Protein AF-A0A966BA59-F1 (afdb_monomer)

Radius of gyration: 21.73 Å; Cα contacts (8 Å, |Δi|>4): 466; chains: 1; bounding box: 69×39×63 Å

Nearest PDB structures (foldseek):
  4q2e-assembly1_A  TM=8.267E-01  e=3.486E-08  Thermotoga maritima MSB8
  7xgf-assembly2_D  TM=3.193E-01  e=6.565E+00  synthetic construct
  7xgg-assembly2_D  TM=3.344E-01  e=7.794E+00  synthetic construct
  5owv-assembly1_A  TM=2.060E-01  e=7.467E+00  Campylobacter jejuni

Secondary structure (DSSP, 8-state):
--PPPPPHHHHHHHHHHHHS--TT---HHHHHHHHHHHHHHHHHHHHH-HHHHHHHHHHHHHHHHHHHHHHHHHTT----HHHHHHHHHHHHHHHHHH-THHHHHHHHHHHHHHHHHHHTTSS-S-HHHHHHHHHHHIIIIIIHHHHHHHHHTS-HHHHHHHHHHHHHHHHHHHHHHHHHHHHH--SBS-SS-TT-BHHHHHHHHHHHHHHHHHHHHHT-S-GGG-GGGT--HHHHHHHHHHHHHHHHHHHHHHHHHHHHTT-SSS--SBTTTB-SGGGTHHHHHHHHHHHHHHHHTT--

Mean predicted aligned error: 8.43 Å

Sequence (300 aa):
MGESNPTPEESVAAQLGSVVGNSGDRDMPMAIAVGIGLAALFLAAMAVGPATALVVITIALGLAAVEYFNAVRLAGYQPAVLLGLTATVAMPLAVYWRGEAAITMVLVLAFIFGALWYLLGVAHDGAMRGLGSTMLGIMHIGMLGSFASLLLATDETYGTGLLTVAVIITVAYDVGGLAIGKTFGRRALSSASPNKTVEGLIGGFAVALGAAIVMGVMGKPAPLASSDLGGGMTSMIILGLFAAAAAPVGDLVESLIKRDLGIKDMGSILPGHGGLLDRFDGLLFVLPVTWYVSQYALFT

Foldseek 3Di:
DDDDDDDPVRVVVVVVVVVVPPPPDLPVVLQVVLVVVLVVCLVVLLVVWLVSNLVSLLVLLLQLLVLLCVLCVLLPAAAPSVLLSCLLSVQLVCCLVPNPVSLVVSLVVSLVVLLVCVVVCVDDPDSCRRSVSSSCSCCQRRVLSSLLSNLRNPDTLASSFLLVLLVQLLVQLQVQLVVQCVPPFDAQDDVLCRSGGPRSLVRSLVRSLVSLLVCLVVCPSHVLNPVVQQRHSVLSNQLSNQLSVQLVVLVSVVSVVCVVSVHDASACPRPSNGGSCNVCSSSSRSSVSSSVSVVPSRVD

Solvent-accessible surface area (backbone atoms only — not comparable to full-atom values): 14895 Å² total; per-residue (Å²): 136,81,82,77,76,77,49,74,67,53,51,49,50,51,51,50,53,60,70,59,55,76,94,75,71,70,47,60,69,48,25,51,50,49,53,51,48,53,52,50,51,50,53,51,25,53,72,76,28,53,70,52,32,47,52,53,50,37,51,51,44,36,52,27,44,52,28,48,50,50,43,45,41,74,57,69,48,60,47,53,51,70,62,29,47,50,48,24,38,45,32,26,56,43,16,41,80,59,36,75,66,32,52,59,51,49,51,52,51,50,50,54,54,42,51,48,41,41,72,72,54,79,47,88,61,62,53,69,60,15,44,49,53,23,50,47,52,27,48,62,42,15,52,26,44,19,29,51,24,44,33,38,52,71,39,72,68,50,12,49,14,50,50,49,50,43,51,49,32,38,51,32,22,54,53,27,16,51,56,36,20,74,75,66,42,82,46,61,61,38,88,69,43,63,90,41,19,50,47,5,54,55,32,5,32,52,39,7,32,48,50,25,47,51,33,24,74,65,45,44,67,31,52,46,28,34,70,93,66,48,8,34,59,66,36,28,45,54,42,18,52,55,28,37,62,26,21,63,51,21,47,48,52,50,38,46,50,32,55,75,52,74,45,90,59,54,35,63,86,35,68,59,56,34,14,60,44,75,73,38,34,25,42,28,43,17,28,48,45,47,46,53,42,57,60,60,47,37,78,109

Structure (mmCIF, N/CA/C/O backbone):
data_AF-A0A966BA59-F1
#
_entry.id   AF-A0A966BA59-F1
#
loop_
_atom_site.group_PDB
_atom_site.id
_atom_site.type_symbol
_atom_site.label_atom_id
_atom_site.label_alt_id
_atom_site.label_comp_id
_atom_site.label_asym_id
_atom_site.label_entity_id
_atom_site.label_seq_id
_atom_site.pdbx_PDB_ins_code
_atom_site.Cartn_x
_atom_site.Cartn_y
_atom_site.Cartn_z
_atom_site.occupancy
_atom_site.B_iso_or_equiv
_atom_site.auth_seq_id
_atom_site.auth_comp_id
_atom_site.auth_asym_id
_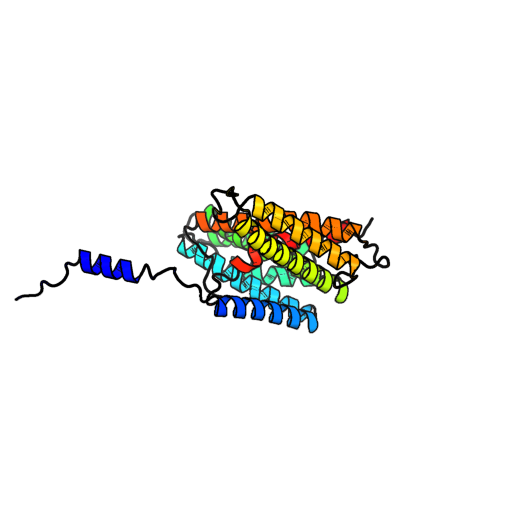atom_site.auth_atom_id
_atom_site.pdbx_PDB_model_num
ATOM 1 N N . MET A 1 1 ? -41.782 -26.315 42.804 1.00 46.69 1 MET A N 1
ATOM 2 C CA . MET A 1 1 ? -40.645 -25.394 42.616 1.00 46.69 1 MET A CA 1
ATOM 3 C C . MET A 1 1 ? -40.644 -25.030 41.146 1.00 46.69 1 MET A C 1
ATOM 5 O O . MET A 1 1 ? -40.316 -25.883 40.339 1.00 46.69 1 MET A O 1
ATOM 9 N N . GLY A 1 2 ? -41.213 -23.875 40.799 1.00 44.38 2 GLY A N 1
ATOM 10 C CA . GLY A 1 2 ? -41.314 -23.431 39.409 1.00 44.38 2 GLY A CA 1
ATOM 11 C C . GLY A 1 2 ? -40.086 -22.609 39.060 1.00 44.38 2 GLY A C 1
ATOM 12 O O . GLY A 1 2 ? -39.885 -21.558 39.661 1.00 44.38 2 GLY A O 1
ATOM 13 N N . GLU A 1 3 ? -39.265 -23.103 38.140 1.00 52.78 3 GLU A N 1
ATOM 14 C CA . GLU A 1 3 ? -38.239 -22.287 37.499 1.00 52.78 3 GLU A CA 1
ATOM 15 C C . GLU A 1 3 ? -38.955 -21.242 36.636 1.00 52.78 3 GLU A C 1
ATOM 17 O O . GLU A 1 3 ? -39.727 -21.572 35.734 1.00 52.78 3 GLU A O 1
ATOM 22 N N . SER A 1 4 ? -38.785 -19.969 36.986 1.00 58.28 4 SER A N 1
ATOM 23 C CA . SER A 1 4 ? -39.289 -18.848 36.201 1.00 58.28 4 SER A CA 1
ATOM 24 C C . SER A 1 4 ? -38.541 -18.799 34.873 1.00 58.28 4 SER A C 1
ATOM 26 O O . SER A 1 4 ? -37.316 -18.688 34.867 1.00 58.28 4 SER A O 1
ATOM 28 N N . ASN A 1 5 ? -39.275 -18.866 33.760 1.00 65.75 5 ASN A N 1
ATOM 29 C CA . ASN A 1 5 ? -38.702 -18.631 32.437 1.00 65.75 5 ASN A CA 1
ATOM 30 C C . ASN A 1 5 ? -38.010 -17.257 32.403 1.00 65.75 5 ASN A C 1
ATOM 32 O O . ASN A 1 5 ? -38.581 -16.295 32.929 1.00 65.75 5 ASN A O 1
ATOM 36 N N . PRO A 1 6 ? -36.821 -17.156 31.781 1.00 62.56 6 PRO A N 1
ATOM 37 C CA . PRO A 1 6 ? -36.092 -15.901 31.682 1.00 62.56 6 PRO A CA 1
ATOM 38 C C . PRO A 1 6 ? -36.941 -14.859 30.960 1.00 62.56 6 PRO A C 1
ATOM 40 O O . PRO A 1 6 ? -37.662 -15.154 30.000 1.00 62.56 6 PRO A O 1
ATOM 43 N N . THR A 1 7 ? -36.867 -13.629 31.447 1.00 76.62 7 THR A N 1
ATOM 44 C CA . THR A 1 7 ? -37.580 -12.501 30.855 1.00 76.62 7 THR A CA 1
ATOM 45 C C . THR A 1 7 ? -37.049 -12.203 29.444 1.00 76.62 7 THR A C 1
ATOM 47 O O . THR A 1 7 ? -35.905 -12.537 29.120 1.00 76.62 7 THR A O 1
ATOM 50 N N . PRO A 1 8 ? -37.842 -11.556 28.568 1.00 66.69 8 PRO A N 1
ATOM 51 C CA . PRO A 1 8 ? -37.385 -11.168 27.232 1.00 66.69 8 PRO A CA 1
ATOM 52 C C . PRO A 1 8 ? -36.092 -10.338 27.254 1.00 66.69 8 PRO A C 1
ATOM 54 O O . PRO A 1 8 ? -35.255 -10.490 26.370 1.00 66.69 8 PRO A O 1
ATOM 57 N N . GLU A 1 9 ? -35.890 -9.518 28.288 1.00 63.00 9 GLU A N 1
ATOM 58 C CA . GLU A 1 9 ? -34.670 -8.727 28.479 1.00 63.00 9 GLU A CA 1
ATOM 59 C C . GLU A 1 9 ? -33.459 -9.592 28.854 1.00 63.00 9 GLU A C 1
ATOM 61 O O . GLU A 1 9 ? -32.375 -9.374 28.321 1.00 63.00 9 GLU A O 1
ATOM 66 N N . GLU A 1 10 ? -33.633 -10.624 29.685 1.00 65.25 10 GLU A N 1
ATOM 67 C CA . GLU A 1 10 ? -32.575 -11.593 30.013 1.00 65.25 10 GLU A CA 1
ATOM 68 C C . GLU A 1 10 ? -32.220 -12.483 28.815 1.00 65.25 10 GLU A C 1
ATOM 70 O O . GLU A 1 10 ? -31.049 -12.777 28.588 1.00 65.25 10 GLU A O 1
ATOM 75 N N . SER A 1 11 ? -33.210 -12.856 27.999 1.00 64.00 11 SER A N 1
ATOM 76 C CA . SER A 1 11 ? -33.014 -13.559 26.725 1.00 64.00 11 SER A CA 1
ATOM 77 C C . SER A 1 11 ? -32.228 -12.707 25.726 1.00 64.00 11 SER A C 1
ATOM 79 O O . SER A 1 11 ? -31.301 -13.199 25.085 1.00 64.00 11 SER A O 1
ATOM 81 N N . VAL A 1 12 ? -32.574 -11.423 25.600 1.00 59.94 12 VAL A N 1
ATOM 82 C CA . VAL A 1 12 ? -31.879 -10.478 24.715 1.00 59.94 12 VAL A CA 1
ATOM 83 C C . VAL A 1 12 ? -30.477 -10.172 25.241 1.00 59.94 12 VAL A C 1
ATOM 85 O O . VAL A 1 12 ? -29.540 -10.137 24.451 1.00 59.94 12 VAL A O 1
ATOM 88 N N . ALA A 1 13 ? -30.283 -10.035 26.555 1.00 55.78 13 ALA A N 1
ATOM 89 C CA . ALA A 1 13 ? -28.965 -9.855 27.162 1.00 55.78 13 ALA A CA 1
ATOM 90 C C . ALA A 1 13 ? -28.077 -11.104 27.012 1.00 55.78 13 ALA A C 1
ATOM 92 O O . ALA A 1 13 ? -26.888 -10.975 26.722 1.00 55.78 13 ALA A O 1
ATOM 93 N N . ALA A 1 14 ? -28.642 -12.310 27.128 1.00 58.56 14 ALA A N 1
ATOM 94 C CA . ALA A 1 14 ? -27.937 -13.566 26.875 1.00 58.56 14 ALA A CA 1
ATOM 95 C C . ALA A 1 14 ? -27.594 -13.746 25.384 1.00 58.56 14 ALA A C 1
ATOM 97 O O . ALA A 1 14 ? -26.485 -14.164 25.050 1.00 58.56 14 ALA A O 1
ATOM 98 N N . GLN A 1 15 ? -28.500 -13.364 24.477 1.00 50.78 15 GLN A N 1
ATOM 99 C CA . GLN A 1 15 ? -28.240 -13.352 23.035 1.00 50.78 15 GLN A CA 1
ATOM 100 C C . GLN A 1 15 ? -27.177 -12.314 22.659 1.00 50.78 15 GLN A C 1
ATOM 102 O O . GLN A 1 15 ? -26.247 -12.645 21.926 1.00 50.78 15 GLN A O 1
ATOM 107 N N . LEU A 1 16 ? -27.230 -11.104 23.219 1.00 46.12 16 LEU A N 1
ATOM 108 C CA . LEU A 1 16 ? -26.208 -10.073 23.024 1.00 46.12 16 LEU A CA 1
ATOM 109 C C . LEU A 1 16 ? -24.856 -10.498 23.608 1.00 46.12 16 LEU A C 1
ATOM 111 O O . LEU A 1 16 ? -23.835 -10.299 22.960 1.00 46.12 16 LEU A O 1
ATOM 115 N N . GLY A 1 17 ? -24.836 -11.163 24.766 1.00 42.44 17 GLY A N 1
ATOM 116 C CA . GLY A 1 17 ? -23.623 -11.747 25.345 1.00 42.44 17 GLY A CA 1
ATOM 117 C C . GLY A 1 17 ? -23.020 -12.875 24.501 1.00 42.44 17 GLY A C 1
ATOM 118 O O . GLY A 1 17 ? -21.806 -13.043 24.493 1.00 42.44 17 GLY A O 1
ATOM 119 N N . SER A 1 18 ? -23.841 -13.612 23.745 1.00 42.50 18 SER A N 1
ATOM 120 C CA . SER A 1 18 ? -23.372 -14.651 22.813 1.00 42.50 18 SER A CA 1
ATOM 121 C C . SER A 1 18 ? -22.888 -14.102 21.461 1.00 42.50 18 SER A C 1
ATOM 123 O O . SER A 1 18 ? -22.029 -14.712 20.828 1.00 42.50 18 SER A O 1
ATOM 125 N N . VAL A 1 19 ? -23.402 -12.939 21.032 1.00 43.69 19 VAL A N 1
ATOM 126 C CA . VAL A 1 19 ? -22.964 -12.225 19.816 1.00 43.69 19 VAL A CA 1
ATOM 127 C C . VAL A 1 19 ? -21.713 -11.389 20.085 1.00 43.69 19 VAL A C 1
ATOM 129 O O . VAL A 1 19 ? -20.851 -11.273 19.215 1.00 43.69 19 VAL A O 1
ATOM 132 N N . VAL A 1 20 ? -21.533 -10.903 21.318 1.00 41.44 20 VAL A N 1
ATOM 133 C CA . VAL A 1 20 ? -20.236 -10.448 21.844 1.00 41.44 20 VAL A CA 1
ATOM 134 C C . VAL A 1 20 ? -19.410 -11.684 22.222 1.00 41.44 20 VAL A C 1
ATOM 136 O O . VAL A 1 20 ? -18.979 -11.883 23.355 1.00 41.44 20 VAL A O 1
ATOM 139 N N . GLY A 1 21 ? -19.224 -12.561 21.235 1.00 32.62 21 GLY A N 1
ATOM 140 C CA . GLY A 1 21 ? -18.311 -13.681 21.309 1.00 32.62 21 GLY A CA 1
ATOM 141 C C . GLY A 1 21 ? -16.929 -13.155 21.662 1.00 32.62 21 GLY A C 1
ATOM 142 O O . GLY A 1 21 ? -16.353 -12.342 20.942 1.00 32.62 21 GLY A O 1
ATOM 143 N N . ASN A 1 22 ? -16.458 -13.608 22.819 1.00 36.31 22 ASN A N 1
ATOM 144 C CA . ASN A 1 22 ? -15.104 -13.544 23.337 1.00 36.31 22 ASN A CA 1
ATOM 145 C C . ASN A 1 22 ? -14.063 -13.218 22.245 1.00 36.31 22 ASN A C 1
ATOM 147 O O . ASN A 1 22 ? -13.606 -14.100 21.518 1.00 36.31 22 ASN A O 1
ATOM 151 N N . SER A 1 23 ? -13.661 -11.950 22.133 1.00 44.50 23 SER A N 1
ATOM 152 C CA . SER A 1 23 ? -12.550 -11.500 21.285 1.00 44.50 23 SER A CA 1
ATOM 153 C C . SER A 1 23 ? -11.204 -11.899 21.912 1.00 44.50 23 SER A C 1
ATOM 155 O O . SER A 1 23 ? -10.345 -11.048 22.155 1.00 44.50 23 SER A O 1
ATOM 157 N N . GLY A 1 24 ? -11.086 -13.179 22.269 1.00 42.28 24 GLY A N 1
ATOM 158 C CA . GLY A 1 24 ? -10.161 -13.693 23.274 1.00 42.28 24 GLY A CA 1
ATOM 159 C C . GLY A 1 24 ? -9.116 -14.677 22.766 1.00 42.28 24 GLY A C 1
ATOM 160 O O . GLY A 1 24 ? -8.111 -14.827 23.440 1.00 42.28 24 GLY A O 1
ATOM 161 N N . ASP A 1 25 ? -9.265 -15.265 21.580 1.00 45.12 25 ASP A N 1
ATOM 162 C CA . ASP A 1 25 ? -8.171 -16.012 20.957 1.00 45.12 25 ASP A CA 1
ATOM 163 C C . ASP A 1 25 ? -8.225 -15.813 19.446 1.00 45.12 25 ASP A C 1
ATOM 165 O O . ASP A 1 25 ? -9.024 -16.408 18.728 1.00 45.12 25 ASP A O 1
ATOM 169 N N . ARG A 1 26 ? -7.364 -14.924 18.940 1.00 59.84 26 ARG A N 1
ATOM 170 C CA . ARG A 1 26 ? -6.928 -15.075 17.552 1.00 59.84 26 ARG A CA 1
ATOM 171 C C . ARG A 1 26 ? -6.241 -16.428 17.500 1.00 59.84 26 ARG A C 1
ATOM 173 O O . ARG A 1 26 ? -5.323 -16.637 18.289 1.00 59.84 26 ARG A O 1
ATOM 180 N N . ASP A 1 27 ? -6.628 -17.290 16.567 1.00 72.75 27 ASP A N 1
ATOM 181 C CA . ASP A 1 27 ? -5.864 -18.496 16.257 1.00 72.75 27 ASP A CA 1
ATOM 182 C C . ASP A 1 27 ? -4.492 -18.078 15.715 1.00 72.75 27 ASP A C 1
ATOM 184 O O . ASP A 1 27 ? -4.257 -18.004 14.510 1.00 72.75 27 ASP A O 1
ATOM 188 N N . MET A 1 28 ? -3.573 -17.756 16.627 1.00 73.06 28 MET A N 1
ATOM 189 C CA . MET A 1 28 ? -2.211 -17.322 16.339 1.00 73.06 28 MET A CA 1
ATOM 190 C C . MET A 1 28 ? -1.494 -18.291 15.384 1.00 73.06 28 MET A C 1
ATOM 192 O O . MET A 1 28 ? -0.789 -17.808 14.497 1.00 73.06 28 MET A O 1
ATOM 196 N N . PRO A 1 29 ? -1.696 -19.624 15.467 1.00 83.12 29 PRO A N 1
ATOM 197 C CA . PRO A 1 29 ? -1.149 -20.548 14.478 1.00 83.12 29 PRO A CA 1
ATOM 198 C C . PRO A 1 29 ? -1.735 -20.354 13.072 1.00 83.12 29 PRO A C 1
ATOM 200 O O . PRO A 1 29 ? -0.979 -20.333 12.105 1.00 83.12 29 PRO A O 1
ATOM 203 N N . MET A 1 30 ? -3.056 -20.169 12.950 1.00 83.50 30 MET A N 1
ATOM 204 C CA . MET A 1 30 ? -3.728 -19.937 11.662 1.00 83.50 30 MET A CA 1
ATOM 205 C C . MET A 1 30 ? -3.263 -18.620 11.041 1.00 83.50 30 MET A C 1
ATOM 207 O O . MET A 1 30 ? -2.897 -18.564 9.873 1.00 83.50 30 MET A O 1
ATOM 211 N N . ALA A 1 31 ? -3.202 -17.576 11.863 1.00 78.75 31 ALA A N 1
ATOM 212 C CA . ALA A 1 31 ? -2.697 -16.265 11.505 1.00 78.75 31 ALA A CA 1
ATOM 213 C C . ALA A 1 31 ? -1.276 -16.337 10.910 1.00 78.75 31 ALA A C 1
ATOM 215 O O . ALA A 1 31 ? -1.021 -15.837 9.815 1.00 78.75 31 ALA A O 1
ATOM 216 N N . ILE A 1 32 ? -0.357 -17.006 11.610 1.00 82.38 32 ILE A N 1
ATOM 217 C CA . ILE A 1 32 ? 1.022 -17.198 11.144 1.00 82.38 32 ILE A CA 1
ATOM 218 C C . ILE A 1 32 ? 1.052 -18.025 9.852 1.00 82.38 32 ILE A C 1
ATOM 220 O O . ILE A 1 32 ? 1.771 -17.668 8.920 1.00 82.38 32 ILE A O 1
ATOM 224 N N . ALA A 1 33 ? 0.256 -19.094 9.764 1.00 86.50 33 ALA A N 1
ATOM 225 C CA . ALA A 1 33 ? 0.199 -19.950 8.582 1.00 86.50 33 ALA A CA 1
ATOM 226 C C . ALA A 1 33 ? -0.282 -19.193 7.335 1.00 86.50 33 ALA A C 1
ATOM 228 O O . ALA A 1 33 ? 0.320 -19.329 6.271 1.00 86.50 33 ALA A O 1
ATOM 229 N N . VAL A 1 34 ? -1.315 -18.356 7.466 1.00 85.81 34 VAL A N 1
ATOM 230 C CA . VAL A 1 34 ? -1.818 -17.511 6.374 1.00 85.81 34 VAL A CA 1
ATOM 231 C C . VAL A 1 34 ? -0.764 -16.491 5.947 1.00 85.81 34 VAL A C 1
ATOM 233 O O . VAL A 1 34 ? -0.503 -16.364 4.754 1.00 85.81 34 VAL A O 1
ATOM 236 N N . GLY A 1 35 ? -0.105 -15.815 6.895 1.00 83.44 35 GLY A N 1
ATOM 237 C CA . GLY A 1 35 ? 0.970 -14.865 6.585 1.00 83.44 35 GLY A CA 1
ATOM 238 C C . GLY A 1 35 ? 2.141 -15.515 5.839 1.00 83.44 35 GLY A C 1
ATOM 239 O O . GLY A 1 35 ? 2.588 -15.002 4.813 1.00 83.44 35 GLY A O 1
ATOM 240 N N . ILE A 1 36 ? 2.591 -16.689 6.297 1.00 86.81 36 ILE A N 1
ATOM 241 C CA . ILE A 1 36 ? 3.625 -17.481 5.611 1.00 86.81 36 ILE A CA 1
ATOM 242 C C . ILE A 1 36 ? 3.139 -17.925 4.229 1.00 86.81 36 ILE A C 1
ATOM 244 O O . ILE A 1 36 ? 3.900 -17.854 3.268 1.00 86.81 36 ILE A O 1
ATOM 248 N N . GLY A 1 37 ? 1.880 -18.350 4.107 1.00 89.38 37 GLY A N 1
ATOM 249 C CA . GLY A 1 37 ? 1.277 -18.750 2.838 1.00 89.38 37 GLY A CA 1
ATOM 250 C C . GLY A 1 37 ? 1.245 -17.613 1.817 1.00 89.38 37 GLY A C 1
ATOM 251 O O . GLY A 1 37 ? 1.628 -17.820 0.669 1.00 89.38 37 GLY A O 1
ATOM 252 N N . LEU A 1 38 ? 0.864 -16.403 2.235 1.0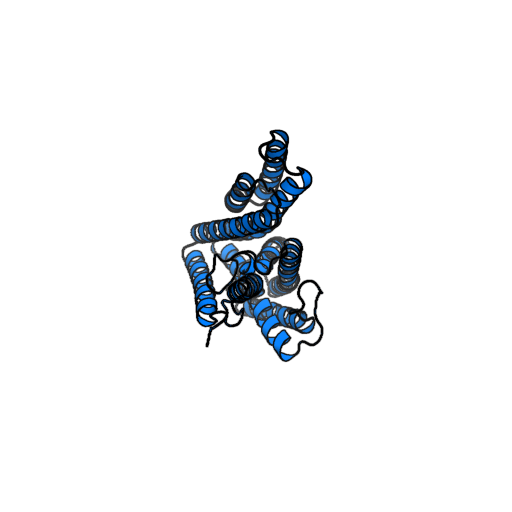0 87.69 38 LEU A N 1
ATOM 253 C CA . LEU A 1 38 ? 0.877 -15.211 1.384 1.00 87.69 38 LEU A CA 1
ATOM 254 C C . LEU A 1 38 ? 2.300 -14.830 0.964 1.00 87.69 38 LEU A C 1
ATOM 256 O O . LEU A 1 38 ? 2.534 -14.564 -0.213 1.00 87.69 38 LEU A O 1
ATOM 260 N N . ALA A 1 39 ? 3.258 -14.862 1.893 1.00 86.69 39 ALA A N 1
ATOM 261 C CA . ALA A 1 39 ? 4.661 -14.604 1.582 1.00 86.69 39 ALA A CA 1
ATOM 262 C C . ALA A 1 39 ? 5.229 -15.649 0.606 1.00 86.69 39 ALA A C 1
ATOM 264 O O . ALA A 1 39 ? 5.893 -15.292 -0.364 1.00 86.69 39 ALA A O 1
ATOM 265 N N . ALA A 1 40 ? 4.933 -16.934 0.817 1.00 89.69 40 ALA A N 1
ATOM 266 C CA . ALA A 1 40 ? 5.359 -18.016 -0.065 1.00 89.69 40 ALA A CA 1
ATOM 267 C C . ALA A 1 40 ? 4.722 -17.904 -1.455 1.00 89.69 40 ALA A C 1
ATOM 269 O O . ALA A 1 40 ? 5.422 -18.056 -2.453 1.00 89.69 40 ALA A O 1
ATOM 270 N N . LEU A 1 41 ? 3.424 -17.592 -1.531 1.00 92.25 41 LEU A N 1
ATOM 271 C CA . LEU A 1 41 ? 2.723 -17.348 -2.792 1.00 92.25 41 LEU A CA 1
ATOM 272 C C . LEU A 1 41 ? 3.348 -16.176 -3.549 1.00 92.25 41 LEU A C 1
ATOM 274 O O . LEU A 1 41 ? 3.604 -16.290 -4.746 1.00 92.25 41 LEU A O 1
ATOM 278 N N . PHE A 1 42 ? 3.622 -15.074 -2.850 1.00 89.06 42 PHE A N 1
ATOM 279 C CA . PHE A 1 42 ? 4.276 -13.909 -3.426 1.00 89.06 42 PHE A CA 1
ATOM 280 C C . PHE A 1 42 ? 5.663 -14.271 -3.970 1.00 89.06 42 PHE A C 1
ATOM 282 O O . PHE A 1 42 ? 5.914 -14.090 -5.156 1.00 89.06 42 PHE A O 1
ATOM 289 N N . LEU A 1 43 ? 6.536 -14.870 -3.156 1.00 88.19 43 LEU A N 1
ATOM 290 C CA . LEU A 1 43 ? 7.884 -15.262 -3.581 1.00 88.19 43 LEU A CA 1
ATOM 291 C C . LEU A 1 43 ? 7.871 -16.284 -4.729 1.00 88.19 43 LEU A C 1
ATOM 293 O O . LEU A 1 43 ? 8.684 -16.180 -5.645 1.00 88.19 43 LEU A O 1
ATOM 297 N N . ALA A 1 44 ? 6.938 -17.240 -4.721 1.00 90.44 44 ALA A N 1
ATOM 298 C CA . ALA A 1 44 ? 6.772 -18.195 -5.813 1.00 90.44 44 ALA A CA 1
ATOM 299 C C . ALA A 1 44 ? 6.336 -17.498 -7.109 1.00 90.44 44 ALA A C 1
ATOM 301 O O . ALA A 1 44 ? 6.889 -17.779 -8.170 1.00 90.44 44 ALA A O 1
ATOM 302 N N . ALA A 1 45 ? 5.394 -16.554 -7.034 1.00 91.06 45 ALA A N 1
ATOM 303 C CA . ALA A 1 45 ? 4.963 -15.773 -8.189 1.00 91.06 45 ALA A CA 1
ATOM 304 C C . ALA A 1 45 ? 6.110 -14.929 -8.764 1.00 91.06 45 ALA A C 1
ATOM 306 O O . ALA A 1 45 ? 6.311 -14.920 -9.977 1.00 91.06 45 ALA A O 1
ATOM 307 N N . MET A 1 46 ? 6.902 -14.299 -7.891 1.00 87.25 46 MET A N 1
ATOM 308 C CA . MET A 1 46 ? 8.110 -13.558 -8.261 1.00 87.25 46 MET A CA 1
ATOM 309 C C . MET A 1 46 ? 9.157 -14.449 -8.942 1.00 87.25 46 MET A C 1
ATOM 311 O O . MET A 1 46 ? 9.797 -14.011 -9.891 1.00 87.25 46 MET A O 1
ATOM 315 N N . ALA A 1 47 ? 9.313 -15.697 -8.488 1.00 87.00 47 ALA A N 1
ATOM 316 C CA . ALA A 1 47 ? 10.264 -16.652 -9.058 1.00 87.00 47 ALA A CA 1
ATOM 317 C C . ALA A 1 47 ? 9.847 -17.193 -10.437 1.00 87.00 47 ALA A C 1
ATOM 319 O O . ALA A 1 47 ? 10.710 -17.588 -11.216 1.00 87.00 47 ALA A O 1
ATOM 320 N N . VAL A 1 48 ? 8.543 -17.233 -10.740 1.00 90.81 48 VAL A N 1
ATOM 321 C CA . VAL A 1 48 ? 8.038 -17.615 -12.072 1.00 90.81 48 VAL A CA 1
ATOM 322 C C . VAL A 1 48 ? 8.201 -16.469 -13.071 1.00 90.81 48 VAL A C 1
ATOM 324 O O . VAL A 1 48 ? 8.505 -16.724 -14.233 1.00 90.81 48 VAL A O 1
ATOM 327 N N . GLY A 1 49 ? 7.978 -15.228 -12.631 1.00 89.00 49 GLY A N 1
ATOM 328 C CA . GLY A 1 49 ? 8.266 -14.028 -13.414 1.00 89.00 49 GLY A CA 1
ATOM 329 C C . GLY A 1 49 ? 7.284 -12.870 -13.175 1.00 89.00 49 GLY A C 1
ATOM 330 O O . GLY A 1 49 ? 6.237 -13.046 -12.536 1.00 89.00 49 GLY A O 1
ATOM 331 N N . PRO A 1 50 ? 7.568 -11.675 -13.731 1.00 90.25 50 PRO A N 1
ATOM 332 C CA . PRO A 1 50 ? 6.811 -10.449 -13.465 1.00 90.25 50 PRO A CA 1
ATOM 333 C C . PRO A 1 50 ? 5.324 -10.539 -13.824 1.00 90.25 50 PRO A C 1
ATOM 335 O O . PRO A 1 50 ? 4.485 -9.979 -13.123 1.00 90.25 50 PRO A O 1
ATOM 338 N N . ALA A 1 51 ? 4.975 -11.277 -14.883 1.00 92.06 51 ALA A N 1
ATOM 339 C CA . ALA A 1 51 ? 3.583 -11.461 -15.297 1.00 92.06 51 ALA A CA 1
ATOM 340 C C . ALA A 1 51 ? 2.764 -12.250 -14.258 1.00 92.06 51 ALA A C 1
ATOM 342 O O . ALA A 1 51 ? 1.619 -11.901 -13.972 1.00 92.06 51 ALA A O 1
ATOM 343 N N . THR A 1 52 ? 3.350 -13.283 -13.646 1.00 93.25 52 THR A N 1
ATOM 344 C CA . THR A 1 52 ? 2.691 -14.068 -12.590 1.00 93.25 52 THR A CA 1
ATOM 345 C C . THR A 1 52 ? 2.540 -13.237 -11.319 1.00 93.25 52 THR A C 1
ATOM 347 O O . THR A 1 52 ? 1.471 -13.231 -10.708 1.00 93.25 52 THR A O 1
ATOM 350 N N . ALA A 1 53 ? 3.575 -12.474 -10.954 1.00 93.50 53 ALA A N 1
ATOM 351 C CA . ALA A 1 53 ? 3.511 -11.527 -9.845 1.00 93.50 53 ALA A CA 1
ATOM 352 C C . ALA A 1 53 ? 2.417 -10.464 -10.053 1.00 93.50 53 ALA A C 1
ATOM 354 O O . ALA A 1 53 ? 1.640 -10.199 -9.136 1.00 93.50 53 ALA A O 1
ATOM 355 N N . LEU A 1 54 ? 2.287 -9.922 -11.269 1.00 96.25 54 LEU A N 1
ATOM 356 C CA . LEU A 1 54 ? 1.233 -8.971 -11.629 1.00 96.25 54 LEU A CA 1
ATOM 357 C C . LEU A 1 54 ? -0.168 -9.554 -11.414 1.00 96.25 54 LEU A C 1
ATOM 359 O O . LEU A 1 54 ? -1.039 -8.859 -10.889 1.00 96.25 54 LEU A O 1
ATOM 363 N N . VAL A 1 55 ? -0.396 -10.815 -11.796 1.00 96.81 55 VAL A N 1
ATOM 364 C CA . VAL A 1 55 ? -1.685 -11.491 -11.575 1.00 96.81 55 VAL A CA 1
ATOM 365 C C . VAL A 1 55 ? -1.989 -11.592 -10.081 1.00 96.81 55 VAL A C 1
ATOM 367 O O . VAL A 1 55 ? -3.086 -11.224 -9.662 1.00 96.81 55 VAL A O 1
ATOM 370 N N . VAL A 1 56 ? -1.020 -12.020 -9.267 1.00 95.88 56 VAL A N 1
ATOM 371 C CA . VAL A 1 56 ? -1.192 -12.124 -7.808 1.00 95.88 56 VAL A CA 1
ATOM 372 C C . VAL A 1 56 ? -1.479 -10.760 -7.179 1.00 95.88 56 VAL A C 1
ATOM 374 O O . VAL A 1 56 ? -2.423 -10.643 -6.401 1.00 95.88 56 VAL A O 1
ATOM 377 N N . ILE A 1 57 ? -0.733 -9.717 -7.555 1.00 95.88 57 ILE A N 1
ATOM 378 C CA . ILE A 1 57 ? -0.954 -8.341 -7.080 1.00 95.88 57 ILE A CA 1
ATOM 379 C C . ILE A 1 57 ? -2.346 -7.852 -7.480 1.00 95.88 57 ILE A C 1
ATOM 381 O O . ILE A 1 57 ? -3.075 -7.324 -6.647 1.00 95.88 57 ILE A O 1
ATOM 385 N N . THR A 1 58 ? -2.751 -8.065 -8.731 1.00 97.81 58 THR A N 1
ATOM 386 C CA . THR A 1 58 ? -4.062 -7.626 -9.231 1.00 97.81 58 THR A CA 1
ATOM 387 C C . THR A 1 58 ? -5.202 -8.305 -8.470 1.00 97.81 58 THR A C 1
ATOM 389 O O . THR A 1 58 ? -6.167 -7.643 -8.086 1.00 97.81 58 THR A O 1
ATOM 392 N N . ILE A 1 59 ? -5.081 -9.609 -8.195 1.00 97.31 59 ILE A N 1
ATOM 393 C CA . ILE A 1 59 ? -6.049 -10.348 -7.375 1.00 97.31 59 ILE A CA 1
ATOM 394 C C . ILE A 1 59 ? -6.064 -9.800 -5.946 1.00 97.31 59 ILE A C 1
ATOM 396 O O . ILE A 1 59 ? -7.141 -9.537 -5.416 1.00 97.31 59 ILE A O 1
ATOM 400 N N . ALA A 1 60 ? -4.897 -9.585 -5.334 1.00 96.19 60 ALA A N 1
ATOM 401 C CA . ALA A 1 60 ? -4.806 -9.069 -3.973 1.00 96.19 60 ALA A CA 1
ATOM 402 C C . ALA A 1 60 ? -5.446 -7.675 -3.840 1.00 96.19 60 ALA A C 1
ATOM 404 O O . ALA A 1 60 ? -6.262 -7.459 -2.947 1.00 96.19 60 ALA A O 1
ATOM 405 N N . LEU A 1 61 ? -5.161 -6.755 -4.767 1.00 97.88 61 LEU A N 1
ATOM 406 C CA . LEU A 1 61 ? -5.777 -5.424 -4.797 1.00 97.88 61 LEU A CA 1
ATOM 407 C C . LEU A 1 61 ? -7.289 -5.496 -5.041 1.00 97.88 61 LEU A C 1
ATOM 409 O O . LEU A 1 61 ? -8.047 -4.754 -4.420 1.00 97.88 61 LEU A O 1
ATOM 413 N N . GLY A 1 62 ? -7.745 -6.411 -5.901 1.00 97.88 62 GLY A N 1
ATOM 414 C CA . GLY A 1 62 ? -9.169 -6.655 -6.127 1.00 97.88 62 GLY A CA 1
ATOM 415 C C . GLY A 1 62 ? -9.889 -7.141 -4.867 1.00 97.88 62 GLY A C 1
ATOM 416 O O . GLY A 1 62 ? -10.938 -6.605 -4.518 1.00 97.88 62 GLY A O 1
ATOM 417 N N . LEU A 1 63 ? -9.314 -8.109 -4.151 1.00 97.06 63 LEU A N 1
ATOM 418 C CA . LEU A 1 63 ? -9.865 -8.623 -2.893 1.00 97.06 63 LEU A CA 1
ATOM 419 C C . LEU A 1 63 ? -9.865 -7.554 -1.790 1.00 97.06 63 LEU A C 1
ATOM 421 O O . LEU A 1 63 ? -10.882 -7.378 -1.123 1.00 97.06 63 LEU A O 1
ATOM 425 N N . ALA A 1 64 ? -8.782 -6.784 -1.654 1.00 96.75 64 ALA A N 1
ATOM 426 C CA . ALA A 1 64 ? -8.716 -5.658 -0.722 1.00 96.75 64 ALA A CA 1
ATOM 427 C C . ALA A 1 64 ? -9.773 -4.584 -1.047 1.00 96.75 64 ALA A C 1
ATOM 429 O O . ALA A 1 64 ? -10.422 -4.043 -0.152 1.00 96.75 64 ALA A O 1
ATOM 430 N N . ALA A 1 65 ? -10.010 -4.312 -2.335 1.00 97.94 65 ALA A N 1
ATOM 431 C CA . ALA A 1 65 ? -11.060 -3.395 -2.765 1.00 97.94 65 ALA A CA 1
ATOM 432 C C . ALA A 1 65 ? -12.466 -3.926 -2.458 1.00 97.94 65 ALA A C 1
ATOM 434 O O . ALA A 1 65 ? -13.335 -3.146 -2.070 1.00 97.94 65 ALA A O 1
ATOM 435 N N . VAL A 1 66 ? -12.700 -5.237 -2.587 1.00 97.75 66 VAL A N 1
ATOM 436 C CA . VAL A 1 66 ? -13.966 -5.864 -2.176 1.00 97.75 66 VAL A CA 1
ATOM 437 C C . VAL A 1 66 ? -14.216 -5.651 -0.683 1.00 97.75 66 VAL A C 1
ATOM 439 O O . VAL A 1 66 ? -15.322 -5.256 -0.317 1.00 97.75 66 VAL A O 1
ATOM 442 N N . GLU A 1 67 ? -13.213 -5.854 0.173 1.00 96.19 67 GLU A N 1
ATOM 443 C CA . GLU A 1 67 ? -13.335 -5.599 1.616 1.00 96.19 67 GLU A CA 1
ATOM 444 C C . GLU A 1 67 ? -13.655 -4.136 1.905 1.00 96.19 67 GLU A C 1
ATOM 446 O O . GLU A 1 67 ? -14.656 -3.850 2.560 1.00 96.19 67 GLU A O 1
ATOM 451 N N . TYR A 1 68 ? -12.887 -3.214 1.323 1.00 97.19 68 TYR A N 1
ATOM 452 C CA . TYR A 1 68 ? -13.112 -1.780 1.476 1.00 97.19 68 TYR A CA 1
ATOM 453 C C . TYR A 1 68 ? -14.530 -1.361 1.066 1.00 97.19 68 TYR A C 1
ATOM 455 O O . TYR A 1 68 ? -15.243 -0.715 1.835 1.00 97.19 68 TYR A O 1
ATOM 463 N N . PHE A 1 69 ? -14.981 -1.742 -0.134 1.00 97.12 69 PHE A N 1
ATOM 464 C CA . PHE A 1 69 ? -16.302 -1.344 -0.620 1.00 97.12 69 PHE A CA 1
ATOM 465 C C . PHE A 1 69 ? -17.440 -1.991 0.169 1.00 97.12 69 PHE A C 1
ATOM 467 O O . PHE A 1 69 ? -18.492 -1.370 0.337 1.00 97.12 69 PHE A O 1
ATOM 474 N N . ASN A 1 70 ? -17.244 -3.205 0.687 1.00 96.19 70 ASN A N 1
ATOM 475 C CA . ASN A 1 70 ? -18.203 -3.831 1.590 1.00 96.19 70 ASN A CA 1
ATOM 476 C C . ASN A 1 70 ? -18.263 -3.100 2.935 1.00 96.19 70 ASN A C 1
ATOM 478 O O . ASN A 1 70 ? -19.360 -2.773 3.383 1.00 96.19 70 ASN A O 1
ATOM 482 N N . ALA A 1 71 ? -17.119 -2.781 3.539 1.00 95.69 71 ALA A N 1
ATOM 483 C CA . ALA A 1 71 ? -17.036 -2.029 4.789 1.00 95.69 71 ALA A CA 1
ATOM 484 C C . ALA A 1 71 ? -17.713 -0.653 4.679 1.00 95.69 71 ALA A C 1
ATOM 486 O O . ALA A 1 71 ? -18.549 -0.291 5.505 1.00 95.69 71 ALA A O 1
ATOM 487 N N . VAL A 1 72 ? -17.430 0.076 3.599 1.00 95.50 72 VAL A N 1
ATOM 488 C CA . VAL A 1 72 ? -18.036 1.382 3.300 1.00 95.50 72 VAL A CA 1
ATOM 489 C C . VAL A 1 72 ? -19.557 1.270 3.145 1.00 95.50 72 VAL A C 1
ATOM 491 O O . VAL A 1 72 ? -20.295 2.099 3.677 1.00 95.50 72 VAL A O 1
ATOM 494 N N . ARG A 1 73 ? -20.050 0.223 2.469 1.00 94.56 73 ARG A N 1
ATOM 495 C CA . ARG A 1 73 ? -21.495 -0.033 2.344 1.00 94.56 73 ARG A CA 1
ATOM 496 C C . ARG A 1 73 ? -22.156 -0.386 3.670 1.00 94.56 73 ARG A C 1
ATOM 498 O O . ARG A 1 73 ? -23.268 0.069 3.925 1.00 94.56 73 ARG A O 1
ATOM 505 N N . LEU A 1 74 ? -21.494 -1.186 4.504 1.00 93.75 74 LEU A N 1
ATOM 506 C CA . LEU A 1 74 ? -21.991 -1.553 5.833 1.00 93.75 74 LEU A CA 1
ATOM 507 C C . LEU A 1 74 ? -22.064 -0.341 6.769 1.00 93.75 74 LEU A C 1
ATOM 509 O O . LEU A 1 74 ? -22.980 -0.263 7.582 1.00 93.75 74 LEU A O 1
ATOM 513 N N . ALA A 1 75 ? -21.172 0.637 6.595 1.00 92.62 75 ALA A N 1
ATOM 514 C CA . ALA A 1 75 ? -21.229 1.927 7.282 1.00 92.62 75 ALA A CA 1
ATOM 515 C C . ALA A 1 75 ? -22.325 2.877 6.744 1.00 92.62 75 ALA A C 1
ATOM 517 O O . ALA A 1 75 ? -22.462 4.000 7.224 1.00 92.62 75 ALA A O 1
ATOM 518 N N . GLY A 1 76 ? -23.119 2.446 5.755 1.00 91.06 76 GLY A N 1
ATOM 519 C CA . GLY A 1 76 ? -24.278 3.181 5.241 1.00 91.06 76 GLY A CA 1
ATOM 520 C C . GLY A 1 76 ? -24.003 4.086 4.039 1.00 91.06 76 GLY A C 1
ATOM 521 O O . GLY A 1 76 ? -24.939 4.693 3.525 1.00 91.06 76 GLY A O 1
ATOM 522 N N . TYR A 1 77 ? -22.763 4.160 3.550 1.00 92.19 77 TYR A N 1
ATOM 523 C CA . TYR A 1 77 ? -22.445 4.880 2.315 1.00 92.19 77 TYR A CA 1
ATOM 524 C C . TYR A 1 77 ? -22.884 4.077 1.078 1.00 92.19 77 TYR A C 1
ATOM 526 O O . TYR A 1 77 ? -22.901 2.845 1.085 1.00 92.19 77 TYR A O 1
ATOM 534 N N . GLN A 1 78 ? -23.169 4.758 -0.036 1.00 92.94 78 GLN A N 1
ATOM 535 C CA . GLN A 1 78 ? -23.481 4.115 -1.322 1.00 92.94 78 GLN A CA 1
ATOM 536 C C . GLN A 1 78 ? -22.408 4.385 -2.393 1.00 92.94 78 GLN A C 1
ATOM 538 O O . GLN A 1 78 ? -22.664 5.155 -3.323 1.00 92.94 78 GLN A O 1
ATOM 543 N N . PRO A 1 79 ? -21.202 3.788 -2.295 1.00 95.19 79 PRO A N 1
ATOM 544 C CA . PRO A 1 79 ? -20.173 3.909 -3.327 1.00 95.19 79 PRO A CA 1
ATOM 545 C C . PRO A 1 79 ? -20.597 3.210 -4.629 1.00 95.19 79 PRO A C 1
ATOM 547 O O . PRO A 1 79 ? -21.343 2.226 -4.616 1.00 95.19 79 PRO A O 1
ATOM 550 N N . ALA A 1 80 ? -20.066 3.665 -5.763 1.00 95.69 80 ALA A N 1
ATOM 551 C CA . ALA A 1 80 ? -20.234 3.025 -7.063 1.00 95.69 80 ALA A CA 1
ATOM 552 C C . ALA A 1 80 ? -19.323 1.787 -7.154 1.00 95.69 80 ALA A C 1
ATOM 554 O O . ALA A 1 80 ? -18.306 1.792 -7.842 1.00 95.69 80 ALA A O 1
ATOM 555 N N . VAL A 1 81 ? -19.674 0.722 -6.423 1.00 95.94 81 VAL A N 1
ATOM 556 C CA . VAL A 1 81 ? -18.813 -0.458 -6.201 1.00 95.94 81 VAL A CA 1
ATOM 557 C C . VAL A 1 81 ? -18.302 -1.076 -7.495 1.00 95.94 81 VAL A C 1
ATOM 559 O O . VAL A 1 81 ? -17.116 -1.367 -7.596 1.00 95.94 81 VAL A O 1
ATOM 562 N N . LEU A 1 82 ? -19.165 -1.260 -8.499 1.00 96.31 82 LEU A N 1
ATOM 563 C CA . LEU A 1 82 ? -18.752 -1.863 -9.768 1.00 96.31 82 LEU A CA 1
ATOM 564 C C . LEU A 1 82 ? -17.667 -1.024 -10.456 1.00 96.31 82 LEU A C 1
ATOM 566 O O . LEU A 1 82 ? -16.656 -1.559 -10.905 1.00 96.31 82 LEU A O 1
ATOM 570 N N . LEU A 1 83 ? -17.851 0.296 -10.494 1.00 97.00 83 LEU A N 1
ATOM 571 C CA . LEU A 1 83 ? -16.855 1.218 -11.029 1.00 97.00 83 LEU A CA 1
ATOM 572 C C . LEU A 1 83 ? -15.570 1.206 -10.189 1.00 97.00 83 LEU A C 1
ATOM 574 O O . LEU A 1 83 ? -14.477 1.134 -10.738 1.00 97.00 83 LEU A O 1
ATOM 578 N N . GLY A 1 84 ? -15.710 1.227 -8.864 1.00 97.88 84 GLY A N 1
ATOM 579 C CA . GLY A 1 84 ? -14.609 1.131 -7.912 1.00 97.88 84 GLY A CA 1
ATOM 580 C C . GLY A 1 84 ? -13.731 -0.098 -8.139 1.00 97.88 84 GLY A C 1
ATOM 581 O O . GLY A 1 84 ? -12.526 0.019 -8.335 1.00 97.88 84 GLY A O 1
ATOM 582 N N . LEU A 1 85 ? -14.347 -1.280 -8.165 1.00 98.31 85 LEU A N 1
ATOM 583 C CA . LEU A 1 85 ? -13.660 -2.555 -8.364 1.00 98.31 85 LEU A CA 1
ATOM 584 C C . LEU A 1 85 ? -13.009 -2.646 -9.743 1.00 98.31 85 LEU A C 1
ATOM 586 O O . LEU A 1 85 ? -11.850 -3.039 -9.849 1.00 98.31 85 LEU A O 1
ATOM 590 N N . THR A 1 86 ? -13.735 -2.264 -10.796 1.00 98.19 86 THR A N 1
ATOM 591 C CA . THR A 1 86 ? -13.204 -2.307 -12.165 1.00 98.19 86 THR A CA 1
ATOM 592 C C . THR A 1 86 ? -12.022 -1.362 -12.335 1.00 98.19 86 THR A C 1
ATOM 594 O O . THR A 1 86 ? -11.014 -1.779 -12.895 1.00 98.19 86 THR A O 1
ATOM 597 N N . ALA A 1 87 ? -12.087 -0.140 -11.804 1.00 98.38 87 ALA A N 1
ATOM 598 C CA . ALA A 1 87 ? -10.970 0.797 -11.839 1.00 98.38 87 ALA A CA 1
ATOM 599 C C . ALA A 1 87 ? -9.766 0.282 -11.034 1.00 98.38 87 ALA A C 1
ATOM 601 O O . ALA A 1 87 ? -8.651 0.298 -11.551 1.00 98.38 87 ALA A O 1
ATOM 602 N N . THR A 1 88 ? -9.976 -0.236 -9.818 1.00 98.38 88 THR A N 1
ATOM 603 C CA . THR A 1 88 ? -8.894 -0.775 -8.977 1.00 98.38 88 THR A CA 1
ATOM 604 C C . THR A 1 88 ? -8.208 -1.993 -9.600 1.00 98.38 88 THR A C 1
ATOM 606 O O . THR A 1 88 ? -6.992 -2.105 -9.508 1.00 98.38 88 THR A O 1
ATOM 609 N N . VAL A 1 89 ? -8.947 -2.879 -10.276 1.00 98.06 89 VAL A N 1
ATOM 610 C CA . VAL A 1 89 ? -8.379 -4.046 -10.982 1.00 98.06 89 VAL A CA 1
ATOM 611 C C . VAL A 1 89 ? -7.735 -3.648 -12.312 1.00 98.06 89 VAL A C 1
ATOM 613 O O . VAL A 1 89 ? -6.676 -4.161 -12.668 1.00 98.06 89 VAL A O 1
ATOM 616 N N . ALA A 1 90 ? -8.343 -2.725 -13.059 1.00 97.81 90 ALA A N 1
ATOM 617 C CA . ALA A 1 90 ? -7.819 -2.286 -14.349 1.00 97.81 90 ALA A CA 1
ATOM 618 C C . ALA A 1 90 ? -6.537 -1.456 -14.211 1.00 97.81 90 ALA A C 1
ATOM 620 O O . ALA A 1 90 ? -5.702 -1.491 -15.111 1.00 97.81 90 ALA A O 1
ATOM 621 N N . MET A 1 91 ? -6.368 -0.719 -13.110 1.00 98.12 91 MET A N 1
ATOM 622 C CA . MET A 1 91 ? -5.226 0.172 -12.904 1.00 98.12 91 MET A CA 1
ATOM 623 C C . MET A 1 91 ? -3.861 -0.541 -12.907 1.00 98.12 91 MET A C 1
ATOM 625 O O . MET A 1 91 ? -3.054 -0.177 -13.758 1.00 98.12 91 MET A O 1
ATOM 629 N N . PRO A 1 92 ? -3.572 -1.559 -12.065 1.00 97.88 92 PRO A N 1
ATOM 630 C CA . PRO A 1 92 ? -2.280 -2.258 -12.083 1.00 97.88 92 PRO A CA 1
ATOM 631 C C . PRO A 1 92 ? -1.974 -2.889 -13.447 1.00 97.88 92 PRO A C 1
ATOM 633 O O . PRO A 1 92 ? -0.832 -2.856 -13.903 1.00 97.88 92 PRO A O 1
ATOM 636 N N . LEU A 1 93 ? -2.999 -3.397 -14.139 1.00 97.62 93 LEU A N 1
ATOM 637 C CA . LEU A 1 93 ? -2.868 -3.918 -15.497 1.00 97.62 93 LEU A CA 1
ATOM 638 C C . LEU A 1 93 ? -2.486 -2.795 -16.470 1.00 97.62 93 LEU A C 1
ATOM 640 O O . LEU A 1 93 ? -1.441 -2.851 -17.107 1.00 97.62 93 LEU A O 1
ATOM 644 N N . ALA A 1 94 ? -3.289 -1.734 -16.559 1.00 97.44 94 ALA A N 1
ATOM 645 C CA . ALA A 1 94 ? -3.036 -0.618 -17.467 1.00 97.44 94 ALA A CA 1
ATOM 646 C C . ALA A 1 94 ? -1.647 -0.005 -17.242 1.00 97.44 94 ALA A C 1
ATOM 648 O O . ALA A 1 94 ? -0.928 0.260 -18.203 1.00 97.44 94 ALA A O 1
ATOM 649 N N . VAL A 1 95 ? -1.257 0.153 -15.981 1.00 97.56 95 VAL A N 1
ATOM 650 C CA . VAL A 1 95 ? 0.040 0.673 -15.554 1.00 97.56 95 VAL A CA 1
ATOM 651 C C . VAL A 1 95 ? 1.199 -0.216 -16.000 1.00 97.56 95 VAL A C 1
ATOM 653 O O . VAL A 1 95 ? 2.186 0.306 -16.512 1.00 97.56 95 VAL A O 1
ATOM 656 N N . TYR A 1 96 ? 1.070 -1.540 -15.896 1.00 96.38 96 TYR A N 1
ATOM 657 C CA . TYR A 1 96 ? 2.116 -2.465 -16.334 1.00 96.38 96 TYR A CA 1
ATOM 658 C C . TYR A 1 96 ? 2.448 -2.322 -17.831 1.00 96.38 96 TYR A C 1
ATOM 660 O O . TYR A 1 96 ? 3.613 -2.349 -18.212 1.00 96.38 96 TYR A O 1
ATOM 668 N N . TRP A 1 97 ? 1.441 -2.115 -18.692 1.00 95.31 97 TRP A N 1
ATOM 669 C CA . TRP A 1 97 ? 1.655 -2.000 -20.148 1.00 95.31 97 TRP A CA 1
ATOM 670 C C . TRP A 1 97 ? 1.803 -0.570 -20.675 1.00 95.31 97 TRP A C 1
ATOM 672 O O . TRP A 1 97 ? 2.318 -0.379 -21.778 1.00 95.31 97 TRP A O 1
ATOM 682 N N . ARG A 1 98 ? 1.288 0.438 -19.967 1.00 96.19 98 ARG A N 1
ATOM 683 C CA . ARG A 1 98 ? 1.235 1.835 -20.446 1.00 96.19 98 ARG A CA 1
ATOM 684 C C . ARG A 1 98 ? 2.037 2.807 -19.582 1.00 96.19 98 ARG A C 1
ATOM 686 O O . ARG A 1 98 ? 2.119 3.981 -19.934 1.00 96.19 98 ARG A O 1
ATOM 693 N N . GLY A 1 99 ? 2.635 2.329 -18.494 1.00 94.75 99 GLY A N 1
ATOM 694 C CA . GLY A 1 99 ? 3.429 3.131 -17.573 1.00 94.75 99 GLY A CA 1
ATOM 695 C C . GLY A 1 99 ? 2.591 4.083 -16.719 1.00 94.75 99 GLY A C 1
ATOM 696 O O . GLY A 1 99 ? 1.368 3.974 -16.616 1.00 94.75 99 GLY A O 1
ATOM 697 N N . GLU A 1 100 ? 3.274 5.046 -16.102 1.00 94.06 100 GLU A N 1
ATOM 698 C CA . GLU A 1 100 ? 2.720 5.919 -15.058 1.00 94.06 100 GLU A CA 1
ATOM 699 C C . GLU A 1 100 ? 1.528 6.766 -15.535 1.00 94.06 100 GLU A C 1
ATOM 701 O O . GLU A 1 100 ? 0.573 6.976 -14.788 1.00 94.06 100 GLU A O 1
ATOM 706 N N . ALA A 1 101 ? 1.505 7.163 -16.813 1.00 96.19 101 ALA A N 1
ATOM 707 C CA . ALA A 1 101 ? 0.403 7.934 -17.399 1.00 96.19 101 ALA A CA 1
ATOM 708 C C . ALA A 1 101 ? -0.960 7.211 -17.324 1.00 96.19 101 ALA A C 1
ATOM 710 O O . ALA A 1 101 ? -2.015 7.854 -17.337 1.00 96.19 101 ALA A O 1
ATOM 711 N N . ALA A 1 102 ? -0.958 5.877 -17.209 1.00 97.44 102 ALA A N 1
ATOM 712 C CA . ALA A 1 102 ? -2.173 5.090 -17.042 1.00 97.44 102 ALA A CA 1
ATOM 713 C C . ALA A 1 102 ? -2.895 5.381 -15.720 1.00 97.44 102 ALA A C 1
ATOM 715 O O . ALA A 1 102 ? -4.121 5.297 -15.682 1.00 97.44 102 ALA A O 1
ATOM 716 N N . ILE A 1 103 ? -2.167 5.767 -14.664 1.00 97.69 103 ILE A N 1
ATOM 717 C CA . ILE A 1 103 ? -2.755 6.134 -13.369 1.00 97.69 103 ILE A CA 1
ATOM 718 C C . ILE A 1 103 ? -3.692 7.325 -13.565 1.00 97.69 103 ILE A C 1
ATOM 720 O O . ILE A 1 103 ? -4.881 7.244 -13.255 1.00 97.69 103 ILE A O 1
ATOM 724 N N . THR A 1 104 ? -3.181 8.413 -14.150 1.00 97.94 104 THR A N 1
ATOM 725 C CA . THR A 1 104 ? -3.970 9.619 -14.429 1.00 97.94 104 THR A CA 1
ATOM 726 C C . THR A 1 104 ? -5.154 9.306 -15.335 1.00 97.94 104 THR A C 1
ATOM 728 O O . THR A 1 104 ? -6.266 9.752 -15.062 1.00 97.94 104 THR A O 1
ATOM 731 N N . MET A 1 105 ? -4.944 8.501 -16.380 1.00 97.38 105 MET A N 1
ATOM 732 C CA . MET A 1 105 ? -6.015 8.100 -17.293 1.00 97.38 105 MET A CA 1
ATOM 733 C C . MET A 1 105 ? -7.150 7.373 -16.559 1.00 97.38 105 MET A C 1
ATOM 735 O O . MET A 1 105 ? -8.310 7.757 -16.700 1.00 97.38 105 MET A O 1
ATOM 739 N N . VAL A 1 106 ? -6.837 6.348 -15.758 1.00 98.06 106 VAL A N 1
ATOM 740 C CA . VAL A 1 106 ? -7.854 5.576 -15.030 1.00 98.06 106 VAL A CA 1
ATOM 741 C C . VAL A 1 106 ? -8.548 6.440 -13.977 1.00 98.06 106 VAL A C 1
ATOM 743 O O . VAL A 1 106 ? -9.764 6.351 -13.855 1.00 98.06 106 VAL A O 1
ATOM 746 N N . LEU A 1 107 ? -7.829 7.318 -13.269 1.00 98.38 107 LEU A N 1
ATOM 747 C CA . LEU A 1 107 ? -8.435 8.236 -12.296 1.00 98.38 107 LEU A CA 1
ATOM 748 C C . LEU A 1 107 ? -9.408 9.221 -12.951 1.00 98.38 107 LEU A C 1
ATOM 750 O O . LEU A 1 107 ? -10.517 9.405 -12.455 1.00 98.38 107 LEU A O 1
ATOM 754 N N . VAL A 1 108 ? -9.028 9.821 -14.083 1.00 98.25 108 VAL A N 1
ATOM 755 C CA . VAL A 1 108 ? -9.898 10.744 -14.827 1.00 98.25 108 VAL A CA 1
ATOM 756 C C . VAL A 1 108 ? -11.142 10.018 -15.333 1.00 98.25 108 VAL A C 1
ATOM 758 O O . VAL A 1 108 ? -12.256 10.506 -15.142 1.00 98.25 108 VAL A O 1
ATOM 761 N N . LEU A 1 109 ? -10.979 8.835 -15.930 1.00 98.19 109 LEU A N 1
ATOM 762 C CA . LEU A 1 109 ? -12.111 8.037 -16.400 1.00 98.19 109 LEU A CA 1
ATOM 763 C C . LEU A 1 109 ? -13.011 7.600 -15.241 1.00 98.19 109 LEU A C 1
ATOM 765 O O . LEU A 1 109 ? -14.227 7.728 -15.343 1.00 98.19 109 LEU A O 1
ATOM 769 N N . ALA A 1 110 ? -12.442 7.143 -14.125 1.00 98.00 110 ALA A N 1
ATOM 770 C CA . ALA A 1 110 ? -13.209 6.747 -12.952 1.00 98.00 110 ALA A CA 1
ATOM 771 C C . ALA A 1 110 ? -13.967 7.931 -12.337 1.00 98.00 110 ALA A C 1
ATOM 773 O O . ALA A 1 110 ? -15.115 7.775 -11.931 1.00 98.00 110 ALA A O 1
ATOM 774 N N . PHE A 1 111 ? -13.381 9.129 -12.328 1.00 97.69 111 PHE A N 1
ATOM 775 C CA . PHE A 1 111 ? -14.083 10.330 -11.887 1.00 97.69 111 PHE A CA 1
ATOM 776 C C . PHE A 1 111 ? -15.248 10.683 -12.821 1.00 97.69 111 PHE A C 1
ATOM 778 O O . PHE A 1 111 ? -16.360 10.907 -12.347 1.00 97.69 111 PHE A O 1
ATOM 785 N N . ILE A 1 112 ? -15.029 10.682 -14.142 1.00 97.69 112 ILE A N 1
ATOM 786 C CA . ILE A 1 112 ? -16.072 10.986 -15.136 1.00 97.69 112 ILE A CA 1
ATOM 787 C C . ILE A 1 112 ? -17.207 9.961 -15.061 1.00 97.69 112 ILE A C 1
ATOM 789 O O . ILE A 1 112 ? -18.369 10.338 -14.919 1.00 97.69 112 ILE A O 1
ATOM 793 N N . PHE A 1 113 ? -16.891 8.665 -15.116 1.00 97.00 113 PHE A N 1
ATOM 794 C CA . PHE A 1 113 ? -17.898 7.609 -15.028 1.00 97.00 113 PHE A CA 1
ATOM 795 C C . PHE A 1 113 ? -18.582 7.580 -13.662 1.00 97.00 113 PHE A C 1
ATOM 797 O O . PHE A 1 113 ? -19.772 7.286 -13.594 1.00 97.00 113 PHE A O 1
ATOM 804 N N . GLY A 1 114 ? -17.879 7.944 -12.589 1.00 95.62 114 GLY A N 1
ATOM 805 C CA . GLY A 1 114 ? -18.459 8.088 -11.258 1.00 95.62 114 GLY A CA 1
ATOM 806 C C . GLY A 1 114 ? -19.442 9.251 -11.198 1.00 95.62 114 GLY A C 1
ATOM 807 O O . GLY A 1 114 ? -20.559 9.085 -10.720 1.00 95.62 114 GLY A O 1
ATOM 808 N N . ALA A 1 115 ? -19.087 10.411 -11.749 1.00 93.94 115 ALA A N 1
ATOM 809 C CA . ALA A 1 115 ? -19.998 11.546 -11.848 1.00 93.94 115 ALA A CA 1
ATOM 810 C C . ALA A 1 115 ? -21.251 11.190 -12.666 1.00 93.94 115 ALA A C 1
ATOM 812 O O . ALA A 1 115 ? -22.365 11.488 -12.239 1.00 93.94 115 ALA A O 1
ATOM 813 N N . LEU A 1 116 ? -21.085 10.483 -13.791 1.00 94.69 116 LEU A N 1
ATOM 814 C CA . LEU A 1 116 ? -22.203 9.981 -14.594 1.00 94.69 116 LEU A CA 1
ATOM 815 C C . LEU A 1 116 ? -23.061 8.964 -13.827 1.00 94.69 116 LEU A C 1
ATOM 817 O O . LEU A 1 116 ? -24.282 9.024 -13.921 1.00 94.69 116 LEU A O 1
ATOM 821 N N . TRP A 1 117 ? -22.454 8.075 -13.037 1.00 94.00 117 TRP A N 1
ATOM 822 C CA . TRP A 1 117 ? -23.162 7.083 -12.220 1.00 94.00 117 TRP A CA 1
ATOM 823 C C . TRP A 1 117 ? -24.195 7.733 -11.291 1.00 94.00 117 TRP A C 1
ATOM 825 O O . TRP A 1 117 ? -25.347 7.298 -11.236 1.00 94.00 117 TRP A O 1
ATOM 835 N N . TYR A 1 118 ? -23.807 8.807 -10.597 1.00 92.69 118 TYR A N 1
ATOM 836 C CA . TYR A 1 118 ? -24.712 9.540 -9.706 1.00 92.69 118 TYR A CA 1
ATOM 837 C C . TYR A 1 118 ? -25.634 10.506 -10.457 1.00 92.69 118 TYR A C 1
ATOM 839 O O . TYR A 1 118 ? -26.790 10.651 -10.071 1.00 92.69 118 TYR A O 1
ATOM 847 N N . LEU A 1 119 ? -25.174 11.123 -11.552 1.00 91.75 119 LEU A N 1
ATOM 848 C CA . LEU A 1 119 ? -26.015 11.989 -12.388 1.00 91.75 119 LEU A CA 1
ATOM 849 C C . LEU A 1 119 ? -27.194 11.224 -13.005 1.00 91.75 119 LEU A C 1
ATOM 851 O O . LEU A 1 119 ? -28.300 11.750 -13.083 1.00 91.75 119 LEU A O 1
ATOM 855 N N . LEU A 1 120 ? -26.962 9.978 -13.424 1.00 91.31 120 LEU A N 1
ATOM 856 C CA . LEU A 1 120 ? -27.976 9.093 -14.002 1.00 91.31 120 LEU A CA 1
ATOM 857 C C . LEU A 1 120 ? -28.858 8.412 -12.942 1.00 91.31 120 LEU A C 1
ATOM 859 O O . LEU A 1 120 ? -29.745 7.639 -13.295 1.00 91.31 120 LEU A O 1
ATOM 863 N N . GLY A 1 121 ? -28.630 8.686 -11.653 1.00 84.19 121 GLY A N 1
ATOM 864 C CA . GLY A 1 121 ? -29.453 8.168 -10.563 1.00 84.19 121 GLY A CA 1
ATOM 865 C C . GLY A 1 121 ? -29.295 6.670 -10.306 1.00 84.19 121 GLY A C 1
ATOM 866 O O . GLY A 1 121 ? -30.207 6.061 -9.757 1.00 84.19 121 GLY A O 1
ATOM 867 N N . VAL A 1 122 ? -28.159 6.063 -10.677 1.00 82.06 122 VAL A N 1
ATOM 868 C CA . VAL A 1 122 ? -27.884 4.639 -10.393 1.00 82.06 122 VAL A CA 1
ATOM 869 C C . VAL A 1 122 ? -27.747 4.389 -8.882 1.00 82.06 122 VAL A C 1
ATOM 871 O O . VAL A 1 122 ? -28.015 3.291 -8.398 1.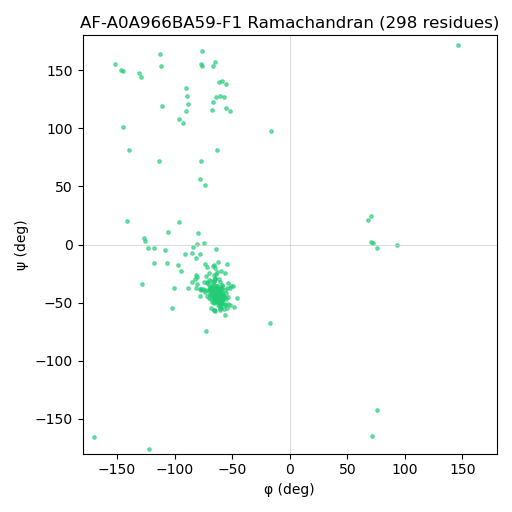00 82.06 122 VAL A O 1
ATOM 874 N N . ALA A 1 123 ? -27.360 5.417 -8.127 1.00 79.19 123 ALA A N 1
ATOM 875 C CA . ALA A 1 123 ? -27.415 5.458 -6.671 1.00 79.19 123 ALA A CA 1
ATOM 876 C C . ALA A 1 123 ? -28.091 6.761 -6.220 1.00 79.19 123 ALA A C 1
ATOM 878 O O . ALA A 1 123 ? -27.969 7.789 -6.888 1.00 79.19 123 ALA A O 1
ATOM 879 N N . HIS A 1 124 ? -28.804 6.709 -5.095 1.00 71.94 124 HIS A N 1
ATOM 880 C CA . HIS A 1 124 ? -29.681 7.799 -4.644 1.00 71.94 124 HIS A CA 1
ATOM 881 C C . HIS A 1 124 ? -29.149 8.568 -3.431 1.00 71.94 124 HIS A C 1
ATOM 883 O O . HIS A 1 124 ? -29.758 9.554 -3.020 1.00 71.94 124 HIS A O 1
ATOM 889 N N . ASP A 1 125 ? -28.032 8.132 -2.854 1.00 66.69 125 ASP A N 1
ATOM 890 C CA . ASP A 1 125 ? -27.395 8.843 -1.751 1.00 66.69 125 ASP A CA 1
ATOM 891 C C . ASP A 1 125 ? -26.633 10.087 -2.241 1.00 66.69 125 ASP A C 1
ATOM 893 O O . ASP A 1 125 ? -26.391 10.265 -3.438 1.00 66.69 125 ASP A O 1
ATOM 897 N N . GLY A 1 126 ? -26.241 10.965 -1.316 1.00 80.31 126 GLY A N 1
ATOM 898 C CA . GLY A 1 126 ? -25.550 12.210 -1.653 1.00 80.31 126 GLY A CA 1
ATOM 899 C C . GLY A 1 126 ? -24.333 11.971 -2.558 1.00 80.31 126 GLY A C 1
ATOM 900 O O . GLY A 1 126 ? -23.347 11.373 -2.122 1.00 80.31 126 GLY A O 1
ATOM 901 N N . ALA A 1 127 ? -24.377 12.485 -3.796 1.00 87.50 127 ALA A N 1
ATOM 902 C CA . ALA A 1 127 ? -23.366 12.241 -4.834 1.00 87.50 127 ALA A CA 1
ATOM 903 C C . ALA A 1 127 ? -21.931 12.514 -4.355 1.00 87.50 127 ALA A C 1
ATOM 905 O O . ALA A 1 127 ? -21.013 11.774 -4.687 1.00 87.50 127 ALA A O 1
ATOM 906 N N . MET A 1 128 ? -21.742 13.529 -3.507 1.00 91.69 128 MET A N 1
ATOM 907 C CA . MET A 1 128 ? -20.445 13.846 -2.905 1.00 91.69 128 MET A CA 1
ATOM 908 C C . MET A 1 128 ? -19.905 12.712 -2.019 1.00 91.69 128 MET A C 1
ATOM 910 O O . MET A 1 128 ? -18.727 12.379 -2.108 1.00 91.69 128 MET A O 1
ATOM 914 N N . ARG A 1 129 ? -20.752 12.097 -1.182 1.00 92.06 129 ARG A N 1
ATOM 915 C CA . ARG A 1 129 ? -20.358 11.003 -0.277 1.00 92.06 129 ARG A CA 1
ATOM 916 C C . ARG A 1 129 ? -20.081 9.716 -1.047 1.00 92.06 129 ARG A C 1
ATOM 918 O O . ARG A 1 129 ? -19.074 9.051 -0.806 1.00 92.06 129 ARG A O 1
ATOM 925 N N . GLY A 1 130 ? -20.954 9.386 -1.996 1.00 93.62 130 GLY A N 1
ATOM 926 C CA . GLY A 1 130 ? -20.804 8.200 -2.833 1.00 93.62 130 GLY A CA 1
ATOM 927 C C . GLY A 1 130 ? -19.581 8.283 -3.751 1.00 93.62 130 GLY A C 1
ATOM 928 O O . GLY A 1 130 ? -18.731 7.391 -3.747 1.00 93.62 130 GLY A O 1
ATOM 929 N N . LEU A 1 131 ? -19.427 9.390 -4.483 1.00 94.62 131 LEU A N 1
ATOM 930 C CA . LEU A 1 131 ? -18.268 9.604 -5.348 1.00 94.62 131 LEU A CA 1
ATOM 931 C C . LEU A 1 131 ? -16.978 9.725 -4.531 1.00 94.62 131 LEU A C 1
ATOM 933 O O . LEU A 1 131 ? -15.978 9.114 -4.895 1.00 94.62 131 LEU A O 1
ATOM 937 N N . GLY A 1 132 ? -17.006 10.447 -3.407 1.00 95.88 132 GLY A N 1
ATOM 938 C CA . GLY A 1 132 ? -15.851 10.613 -2.523 1.00 95.88 132 GLY A CA 1
ATOM 939 C C . GLY A 1 132 ? -15.326 9.284 -1.981 1.00 95.88 132 GLY A C 1
ATOM 940 O O . GLY A 1 132 ? -14.140 9.000 -2.116 1.00 95.88 132 GLY A O 1
ATOM 941 N N . SER A 1 133 ? -16.207 8.433 -1.448 1.00 95.81 133 SER A N 1
ATOM 942 C CA . SER A 1 133 ? -15.829 7.091 -0.978 1.00 95.81 133 SER A CA 1
ATOM 943 C C . SER A 1 133 ? -15.380 6.168 -2.120 1.00 95.81 133 SER A C 1
ATOM 945 O O . SER A 1 133 ? -14.435 5.398 -1.961 1.00 95.81 133 SER A O 1
ATOM 947 N N . THR A 1 134 ? -15.975 6.293 -3.311 1.00 97.50 134 THR A N 1
ATOM 948 C CA . THR A 1 134 ? -15.534 5.549 -4.506 1.00 97.50 134 THR A CA 1
ATOM 949 C C . THR A 1 134 ? -14.111 5.928 -4.918 1.00 97.50 134 THR A C 1
ATOM 951 O O . THR A 1 134 ? -13.263 5.057 -5.117 1.00 97.50 134 THR A O 1
ATOM 954 N N . MET A 1 135 ? -13.835 7.230 -5.021 1.00 98.19 135 MET A N 1
ATOM 955 C CA . MET A 1 135 ? -12.518 7.746 -5.396 1.00 98.19 135 MET A CA 1
ATOM 956 C C . MET A 1 135 ? -11.473 7.467 -4.322 1.00 98.19 135 MET A C 1
ATOM 958 O O . MET A 1 135 ? -10.342 7.138 -4.667 1.00 98.19 135 MET A O 1
ATOM 962 N N . LEU A 1 136 ? -11.843 7.533 -3.040 1.00 97.69 136 LEU A N 1
ATOM 963 C CA . LEU A 1 136 ? -10.947 7.181 -1.945 1.00 97.69 136 LEU A CA 1
ATOM 964 C C . LEU A 1 136 ? -10.481 5.725 -2.056 1.00 97.69 136 LEU A C 1
ATOM 966 O O . LEU A 1 136 ? -9.280 5.491 -1.995 1.00 97.69 136 LEU A O 1
ATOM 970 N N . GLY A 1 137 ? -11.383 4.769 -2.303 1.00 97.56 137 GLY A N 1
ATOM 971 C CA . GLY A 1 137 ? -11.011 3.364 -2.510 1.00 97.56 137 GLY A CA 1
ATOM 972 C C . GLY A 1 137 ? -10.093 3.148 -3.717 1.00 97.56 137 GLY A C 1
ATOM 973 O O . GLY A 1 137 ? -9.096 2.432 -3.620 1.00 97.56 137 GLY A O 1
ATOM 974 N N . ILE A 1 138 ? -10.382 3.810 -4.843 1.00 98.62 138 ILE A N 1
ATOM 975 C CA . ILE A 1 138 ? -9.551 3.712 -6.054 1.00 98.62 138 ILE A CA 1
ATOM 976 C C . ILE A 1 138 ? -8.163 4.317 -5.826 1.00 98.62 138 ILE A C 1
ATOM 978 O O . ILE A 1 138 ? -7.172 3.719 -6.231 1.00 98.62 138 ILE A O 1
ATOM 982 N N . MET A 1 139 ? -8.063 5.477 -5.174 1.00 98.19 139 MET A N 1
ATOM 983 C CA . MET A 1 139 ? -6.769 6.102 -4.895 1.00 98.19 139 MET A CA 1
ATOM 984 C C . MET A 1 139 ? -5.979 5.311 -3.848 1.00 98.19 139 MET A C 1
ATOM 986 O O . MET A 1 139 ? -4.802 5.028 -4.040 1.00 98.19 139 MET A O 1
ATOM 990 N N . HIS A 1 140 ? -6.628 4.919 -2.754 1.00 96.81 140 HIS A N 1
ATOM 991 C CA . HIS A 1 140 ? -5.969 4.241 -1.645 1.00 96.81 140 HIS A CA 1
ATOM 992 C C . HIS A 1 140 ? -5.483 2.840 -2.026 1.00 96.81 140 HIS A C 1
ATOM 994 O O . HIS A 1 140 ? -4.377 2.472 -1.663 1.00 96.81 140 HIS A O 1
ATOM 1000 N N . ILE A 1 141 ? -6.273 2.070 -2.778 1.00 98.00 141 ILE A N 1
ATOM 1001 C CA . ILE A 1 141 ? -5.946 0.671 -3.092 1.00 98.00 141 ILE A CA 1
ATOM 1002 C C . ILE A 1 141 ? -5.406 0.558 -4.516 1.00 98.00 141 ILE A C 1
ATOM 1004 O O . ILE A 1 141 ? -4.308 0.051 -4.727 1.00 98.00 141 ILE A O 1
ATOM 1008 N N . GLY A 1 142 ? -6.158 1.058 -5.499 1.00 97.94 142 GLY A N 1
ATOM 1009 C CA . GLY A 1 142 ? -5.800 0.957 -6.914 1.00 97.94 142 GLY A CA 1
ATOM 1010 C C . GLY A 1 142 ? -4.541 1.742 -7.265 1.00 97.94 142 GLY A C 1
ATOM 1011 O O . GLY A 1 142 ? -3.579 1.158 -7.755 1.00 97.94 142 GLY A O 1
ATOM 1012 N N . MET A 1 143 ? -4.520 3.049 -6.989 1.00 98.38 143 MET A N 1
ATOM 1013 C CA . MET A 1 143 ? -3.395 3.917 -7.353 1.00 98.38 143 MET A CA 1
ATOM 1014 C C . MET A 1 143 ? -2.138 3.544 -6.585 1.00 98.38 143 MET A C 1
ATOM 1016 O O . MET A 1 143 ? -1.139 3.219 -7.222 1.00 98.38 143 MET A O 1
ATOM 1020 N N . LEU A 1 144 ? -2.188 3.534 -5.252 1.00 98.25 144 LEU A N 1
ATOM 1021 C CA . LEU A 1 144 ? -1.026 3.175 -4.437 1.00 98.25 144 LEU A CA 1
ATOM 1022 C C . LEU A 1 144 ? -0.514 1.758 -4.754 1.00 98.25 144 LEU A C 1
ATOM 1024 O O . LEU A 1 144 ? 0.684 1.566 -4.957 1.00 98.25 144 LEU A O 1
ATOM 1028 N N . GLY A 1 145 ? -1.417 0.785 -4.903 1.00 97.81 145 GLY A N 1
ATOM 1029 C CA . GLY A 1 145 ? -1.068 -0.594 -5.246 1.00 97.81 145 GLY A CA 1
ATOM 1030 C C . GLY A 1 145 ? -0.481 -0.757 -6.648 1.00 97.81 145 GLY A C 1
ATOM 1031 O O . GLY A 1 145 ? 0.416 -1.575 -6.849 1.00 97.81 145 GLY A O 1
ATOM 1032 N N . SER A 1 146 ? -0.924 0.046 -7.621 1.00 97.94 146 SER A N 1
ATOM 1033 C CA . SER A 1 146 ? -0.432 -0.026 -9.005 1.00 97.94 146 SER A CA 1
ATOM 1034 C C . SER A 1 146 ? 1.045 0.350 -9.161 1.00 97.94 146 SER A C 1
ATOM 1036 O O . SER A 1 146 ? 1.673 -0.054 -10.139 1.00 97.94 146 SER A O 1
ATOM 1038 N N . PHE A 1 147 ? 1.650 1.030 -8.180 1.00 97.88 147 PHE A N 1
ATOM 1039 C CA . PHE A 1 147 ? 3.096 1.256 -8.174 1.00 97.88 147 PHE A CA 1
ATOM 1040 C C . PHE A 1 147 ? 3.894 -0.051 -8.055 1.00 97.88 147 PHE A C 1
ATOM 1042 O O . PHE A 1 147 ? 5.003 -0.120 -8.577 1.00 97.88 147 PHE A O 1
ATOM 1049 N N . ALA A 1 148 ? 3.329 -1.124 -7.484 1.00 97.06 148 ALA A N 1
ATOM 1050 C CA . ALA A 1 148 ? 3.949 -2.448 -7.568 1.00 97.06 148 ALA A CA 1
ATOM 1051 C C . ALA A 1 148 ? 4.058 -2.931 -9.025 1.00 97.06 148 ALA A C 1
ATOM 1053 O O . ALA A 1 148 ? 5.077 -3.493 -9.420 1.00 97.06 148 ALA A O 1
ATOM 1054 N N . SER A 1 149 ? 3.043 -2.656 -9.847 1.00 96.44 149 SER A N 1
ATOM 1055 C CA . SER A 1 149 ? 3.055 -2.971 -11.277 1.00 96.44 149 SER A CA 1
ATOM 1056 C C . SER A 1 149 ? 4.038 -2.101 -12.062 1.00 96.44 149 SER A C 1
ATOM 1058 O O . SER A 1 149 ? 4.663 -2.617 -12.983 1.00 96.44 149 SER A O 1
ATOM 1060 N N . LEU A 1 150 ? 4.228 -0.826 -11.687 1.00 95.00 150 LEU A N 1
ATOM 1061 C CA . LEU A 1 150 ? 5.292 0.016 -12.261 1.00 95.00 150 LEU A CA 1
ATOM 1062 C C . LEU A 1 150 ? 6.674 -0.564 -11.985 1.00 95.00 150 LEU A C 1
ATOM 1064 O O . LEU A 1 150 ? 7.477 -0.677 -12.906 1.00 95.00 150 LEU A O 1
ATOM 1068 N N . LEU A 1 151 ? 6.932 -0.972 -10.738 1.00 93.69 151 LEU A N 1
ATOM 1069 C CA . LEU A 1 151 ? 8.191 -1.614 -10.372 1.00 93.69 151 LEU A CA 1
ATOM 1070 C C . LEU A 1 151 ? 8.425 -2.849 -11.249 1.00 93.69 151 LEU A C 1
AT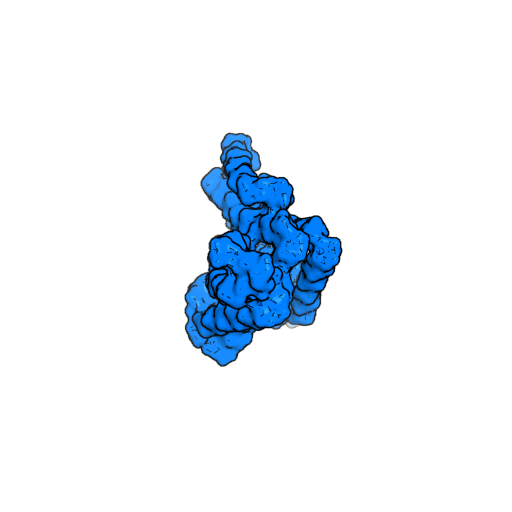OM 1072 O O . LEU A 1 151 ? 9.458 -2.932 -11.906 1.00 93.69 151 LEU A O 1
ATOM 1076 N N . LEU A 1 152 ? 7.437 -3.743 -11.354 1.00 93.25 152 LEU A N 1
ATOM 1077 C CA . LEU A 1 152 ? 7.520 -4.959 -12.175 1.00 93.25 152 LEU A CA 1
ATOM 1078 C C . LEU A 1 152 ? 7.684 -4.712 -13.684 1.00 93.25 152 LEU A C 1
ATOM 1080 O O . LEU A 1 152 ? 8.153 -5.608 -14.382 1.00 93.25 152 LEU A O 1
ATOM 1084 N N . ALA A 1 153 ? 7.280 -3.549 -14.196 1.00 91.44 153 ALA A N 1
ATOM 1085 C CA . ALA A 1 153 ? 7.335 -3.223 -15.622 1.00 91.44 153 ALA A CA 1
ATOM 1086 C C . ALA A 1 153 ? 8.697 -2.676 -16.094 1.00 91.44 153 ALA A C 1
ATOM 1088 O O . ALA A 1 153 ? 8.874 -2.471 -17.292 1.00 91.44 153 ALA A O 1
ATOM 1089 N N . THR A 1 154 ? 9.643 -2.411 -15.184 1.00 84.19 154 THR A N 1
ATOM 1090 C CA . THR A 1 154 ? 10.949 -1.805 -15.519 1.00 84.19 154 THR A CA 1
ATOM 1091 C C . THR A 1 154 ? 11.887 -2.766 -16.247 1.00 84.19 154 THR A C 1
ATOM 1093 O O . THR A 1 154 ? 12.110 -2.645 -17.446 1.00 84.19 154 THR A O 1
ATOM 1096 N N . ASP A 1 155 ? 12.442 -3.714 -15.505 1.00 83.25 155 ASP A N 1
ATOM 1097 C CA . ASP A 1 155 ? 13.242 -4.838 -15.972 1.00 83.25 155 ASP A CA 1
ATOM 1098 C C . ASP A 1 155 ? 12.932 -6.030 -15.062 1.00 83.25 155 ASP A C 1
ATOM 1100 O O . ASP A 1 155 ? 12.594 -5.858 -13.889 1.00 83.25 155 ASP A O 1
ATOM 1104 N N . GLU A 1 156 ? 13.014 -7.244 -15.601 1.00 76.88 156 GLU A N 1
ATOM 1105 C CA . GLU A 1 156 ? 12.593 -8.443 -14.883 1.00 76.88 156 GLU A CA 1
ATOM 1106 C C . GLU A 1 156 ? 13.393 -8.670 -13.597 1.00 76.88 156 GLU A C 1
ATOM 1108 O O . GLU A 1 156 ? 12.802 -8.950 -12.559 1.00 76.88 156 GLU A O 1
ATOM 1113 N N . THR A 1 157 ? 14.716 -8.506 -13.610 1.00 78.88 157 THR A N 1
ATOM 1114 C CA . THR A 1 157 ? 15.530 -8.703 -12.397 1.00 78.88 157 THR A CA 1
ATOM 1115 C C . THR A 1 157 ? 15.491 -7.461 -11.510 1.00 78.88 157 THR A C 1
ATOM 1117 O O . THR A 1 157 ? 15.436 -7.556 -10.282 1.00 78.88 157 THR A O 1
ATOM 1120 N N . TYR A 1 158 ? 15.488 -6.281 -12.128 1.00 81.75 158 TYR A N 1
ATOM 1121 C CA . TYR A 1 158 ? 15.494 -5.010 -11.417 1.00 81.75 158 TYR A CA 1
ATOM 1122 C C . TYR A 1 158 ? 14.196 -4.736 -10.660 1.00 81.75 158 TYR A C 1
ATOM 1124 O O . TYR A 1 158 ? 14.198 -4.522 -9.444 1.00 81.75 158 TYR A O 1
ATOM 1132 N N . GLY A 1 159 ? 13.077 -4.796 -11.371 1.00 85.81 159 GLY A N 1
ATOM 1133 C CA . GLY A 1 159 ? 11.751 -4.510 -10.851 1.00 85.81 159 GLY A CA 1
ATOM 1134 C C . GLY A 1 159 ? 11.329 -5.471 -9.752 1.00 85.81 159 GLY A C 1
ATOM 1135 O O . GLY A 1 159 ? 10.771 -5.063 -8.729 1.00 85.81 159 GLY A O 1
ATOM 1136 N N . THR A 1 160 ? 11.656 -6.752 -9.930 1.00 87.12 160 THR A N 1
ATOM 1137 C CA . THR A 1 160 ? 11.377 -7.783 -8.930 1.00 87.12 160 THR A CA 1
ATOM 1138 C C . THR A 1 160 ? 12.212 -7.595 -7.665 1.00 87.12 160 THR A C 1
ATOM 1140 O O . THR A 1 160 ? 11.691 -7.733 -6.552 1.00 87.12 160 THR A O 1
ATOM 1143 N N . GLY A 1 161 ? 13.474 -7.188 -7.819 1.00 87.38 161 GLY A N 1
ATOM 1144 C CA . GLY A 1 161 ? 14.353 -6.799 -6.723 1.00 87.38 161 GLY A CA 1
ATOM 1145 C C . GLY A 1 161 ? 13.814 -5.616 -5.920 1.00 87.38 161 GLY A C 1
ATOM 1146 O O . GLY A 1 161 ? 13.707 -5.705 -4.696 1.00 87.38 161 GLY A O 1
ATOM 1147 N N . LEU A 1 162 ? 13.404 -4.533 -6.590 1.00 88.62 162 LEU A N 1
ATOM 1148 C CA . LEU A 1 162 ? 12.840 -3.350 -5.928 1.00 88.62 162 LEU A CA 1
ATOM 1149 C C . LEU A 1 162 ? 11.564 -3.652 -5.149 1.00 88.62 162 LEU A C 1
ATOM 1151 O O . LEU A 1 162 ? 11.422 -3.224 -4.003 1.00 88.62 162 LEU A O 1
ATOM 1155 N N . LEU A 1 163 ? 10.643 -4.405 -5.752 1.00 92.00 163 LEU A N 1
ATOM 1156 C CA . LEU A 1 163 ? 9.412 -4.794 -5.077 1.00 92.00 163 LEU A CA 1
ATOM 1157 C C . LEU A 1 163 ? 9.711 -5.658 -3.843 1.00 92.00 163 LEU A C 1
ATOM 1159 O O . LEU A 1 163 ? 9.109 -5.468 -2.788 1.00 92.00 163 LEU A O 1
ATOM 1163 N N . THR A 1 164 ? 10.693 -6.556 -3.940 1.00 90.50 164 THR A N 1
ATOM 1164 C CA . THR A 1 164 ? 11.138 -7.370 -2.801 1.00 90.50 164 THR A CA 1
ATOM 1165 C C . THR A 1 164 ? 11.715 -6.499 -1.682 1.00 90.50 164 THR A C 1
ATOM 1167 O O . THR A 1 164 ? 11.398 -6.717 -0.515 1.00 90.50 164 THR A O 1
ATOM 1170 N N . VAL A 1 165 ? 12.512 -5.478 -2.014 1.00 90.25 165 VAL A N 1
ATOM 1171 C CA . VAL A 1 165 ? 13.044 -4.518 -1.032 1.00 90.25 165 VAL A CA 1
ATOM 1172 C C . VAL A 1 165 ? 11.920 -3.747 -0.340 1.00 90.25 165 VAL A C 1
ATOM 1174 O O . VAL A 1 165 ? 11.933 -3.650 0.885 1.00 90.25 165 VAL A O 1
ATOM 1177 N N . ALA A 1 166 ? 10.928 -3.252 -1.088 1.00 94.00 166 ALA A N 1
ATOM 1178 C CA . ALA A 1 166 ? 9.761 -2.566 -0.525 1.00 94.00 166 ALA A CA 1
ATOM 1179 C C . ALA A 1 166 ? 9.014 -3.446 0.491 1.00 94.00 166 ALA A C 1
ATOM 1181 O O . ALA A 1 166 ? 8.694 -3.001 1.598 1.00 94.00 166 ALA A O 1
ATOM 1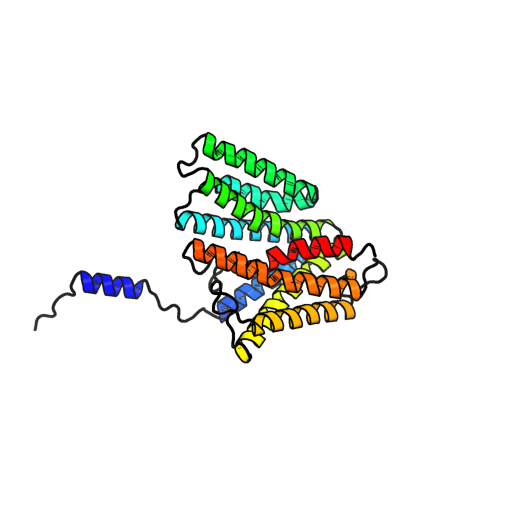182 N N . VAL A 1 167 ? 8.796 -4.719 0.145 1.00 93.88 167 VAL A N 1
ATOM 1183 C CA . VAL A 1 167 ? 8.162 -5.702 1.033 1.00 93.88 167 VAL A CA 1
ATOM 1184 C C . VAL A 1 167 ? 9.017 -5.955 2.274 1.00 93.88 167 VAL A C 1
ATOM 1186 O O . VAL A 1 167 ? 8.501 -5.879 3.386 1.00 93.88 167 VAL A O 1
ATOM 1189 N N . ILE A 1 168 ? 10.323 -6.199 2.119 1.00 93.00 168 ILE A N 1
ATOM 1190 C CA . ILE A 1 168 ? 11.226 -6.455 3.253 1.00 93.00 168 ILE A CA 1
ATOM 1191 C C . ILE A 1 168 ? 11.282 -5.252 4.195 1.00 93.00 168 ILE A C 1
ATOM 1193 O O . ILE A 1 168 ? 11.220 -5.444 5.405 1.00 93.00 168 ILE A O 1
ATOM 1197 N N . ILE A 1 169 ? 11.377 -4.028 3.671 1.00 94.25 169 ILE A N 1
ATOM 1198 C CA . ILE A 1 169 ? 11.390 -2.806 4.486 1.00 94.25 169 ILE A CA 1
ATOM 1199 C C . ILE A 1 169 ? 10.092 -2.678 5.284 1.00 94.25 169 ILE A C 1
ATOM 1201 O O . ILE A 1 169 ? 10.146 -2.406 6.482 1.00 94.25 169 ILE A O 1
ATOM 1205 N N . THR A 1 170 ? 8.945 -2.918 4.646 1.00 95.31 170 THR A N 1
ATOM 1206 C CA . THR A 1 170 ? 7.635 -2.853 5.310 1.00 95.31 170 THR A CA 1
ATOM 1207 C C . THR A 1 170 ? 7.534 -3.902 6.421 1.00 95.31 170 THR A C 1
ATOM 1209 O O . THR A 1 170 ? 7.241 -3.574 7.566 1.00 95.31 170 THR A O 1
ATOM 1212 N N . VAL A 1 171 ? 7.893 -5.157 6.134 1.00 93.69 171 VAL A N 1
ATOM 1213 C CA . VAL A 1 171 ? 7.875 -6.239 7.132 1.00 93.69 171 VAL A CA 1
ATOM 1214 C C . VAL A 1 171 ? 8.863 -5.970 8.272 1.00 93.69 171 VAL A C 1
ATOM 1216 O O . VAL A 1 171 ? 8.547 -6.199 9.439 1.00 93.69 171 VAL A O 1
ATOM 1219 N N . ALA A 1 172 ? 10.060 -5.468 7.964 1.00 95.06 172 ALA A N 1
ATOM 1220 C CA . ALA A 1 172 ? 11.059 -5.101 8.963 1.00 95.06 172 ALA A CA 1
ATOM 1221 C C . ALA A 1 172 ? 10.561 -3.968 9.872 1.00 95.06 172 ALA A C 1
ATOM 1223 O O . ALA A 1 172 ? 10.797 -4.012 11.083 1.00 95.06 172 ALA A O 1
ATOM 1224 N N . TYR A 1 173 ? 9.841 -2.995 9.306 1.00 95.75 173 TYR A N 1
ATOM 1225 C CA . TYR A 1 173 ? 9.197 -1.928 10.061 1.00 95.75 173 TYR A CA 1
ATOM 1226 C C . TYR A 1 173 ? 8.176 -2.491 11.054 1.00 95.75 173 TYR A C 1
ATOM 1228 O O . TYR A 1 173 ? 8.269 -2.205 12.249 1.00 95.75 173 TYR A O 1
ATOM 1236 N N . ASP A 1 174 ? 7.268 -3.351 10.594 1.00 92.00 174 ASP A N 1
ATOM 1237 C CA . ASP A 1 174 ? 6.213 -3.931 11.432 1.00 92.00 174 ASP A CA 1
ATOM 1238 C C . ASP A 1 174 ? 6.778 -4.814 12.542 1.00 92.00 174 ASP A C 1
ATOM 1240 O O . ASP A 1 174 ? 6.397 -4.691 13.710 1.00 92.00 174 ASP A O 1
ATOM 1244 N N . VAL A 1 175 ? 7.728 -5.691 12.204 1.00 91.94 175 VAL A N 1
ATOM 1245 C CA . VAL A 1 175 ? 8.375 -6.587 13.170 1.00 91.94 175 VAL A CA 1
ATOM 1246 C C . VAL A 1 175 ? 9.172 -5.784 14.196 1.00 91.94 175 VAL A C 1
ATOM 1248 O O . VAL A 1 175 ? 9.040 -6.021 15.400 1.00 91.94 175 VAL A O 1
ATOM 1251 N N . GLY A 1 176 ? 9.972 -4.815 13.742 1.00 92.81 176 GLY A N 1
ATOM 1252 C CA . GLY A 1 176 ? 10.766 -3.954 14.613 1.00 92.81 176 GLY A CA 1
ATOM 1253 C C . GLY A 1 176 ? 9.893 -3.095 15.523 1.00 92.81 176 GLY A C 1
ATOM 1254 O O . GLY A 1 176 ? 10.130 -3.026 16.731 1.00 92.81 176 GLY A O 1
ATOM 1255 N N . GLY A 1 177 ? 8.838 -2.502 14.967 1.00 92.12 177 GLY A N 1
ATOM 1256 C CA . GLY A 1 177 ? 7.910 -1.658 15.704 1.00 92.12 177 GLY A CA 1
ATOM 1257 C C . GLY A 1 177 ? 7.081 -2.437 16.714 1.00 92.12 177 GLY A C 1
ATOM 1258 O O . GLY A 1 177 ? 6.892 -1.972 17.839 1.00 92.12 177 GLY A O 1
ATOM 1259 N N . LEU A 1 178 ? 6.668 -3.661 16.378 1.00 89.44 178 LEU A N 1
ATOM 1260 C CA . LEU A 1 178 ? 5.996 -4.561 17.309 1.00 89.44 178 LEU A CA 1
ATOM 1261 C C . LEU A 1 178 ? 6.927 -4.996 18.448 1.00 89.44 178 LEU A C 1
ATOM 1263 O O . LEU A 1 178 ? 6.525 -4.958 19.611 1.00 89.44 178 LEU A O 1
ATOM 1267 N N . ALA A 1 179 ? 8.153 -5.418 18.132 1.00 92.31 179 ALA A N 1
ATOM 1268 C CA . ALA A 1 179 ? 9.106 -5.915 19.121 1.00 92.31 179 ALA A CA 1
ATOM 1269 C C . ALA A 1 179 ? 9.538 -4.812 20.097 1.00 92.31 179 ALA A C 1
ATOM 1271 O O . ALA A 1 179 ? 9.464 -4.993 21.315 1.00 92.31 179 ALA A O 1
ATOM 1272 N N . ILE A 1 180 ? 9.934 -3.650 19.573 1.00 93.50 180 ILE A N 1
ATOM 1273 C CA . ILE A 1 180 ? 10.394 -2.509 20.375 1.00 93.50 180 ILE A CA 1
ATOM 1274 C C . ILE A 1 180 ? 9.210 -1.840 21.076 1.00 93.50 180 ILE A C 1
ATOM 1276 O O . ILE A 1 180 ? 9.294 -1.507 22.257 1.00 93.50 180 ILE A O 1
ATOM 1280 N N . GLY A 1 181 ? 8.067 -1.718 20.401 1.00 91.56 181 GLY A N 1
ATOM 1281 C CA . GLY A 1 181 ? 6.857 -1.148 20.983 1.00 91.56 181 GLY A CA 1
ATOM 1282 C C . GLY A 1 181 ? 6.321 -1.965 22.159 1.00 91.56 181 GLY A C 1
ATOM 1283 O O . GLY A 1 181 ? 5.916 -1.381 23.158 1.00 91.56 181 GLY A O 1
ATOM 1284 N N . LYS A 1 182 ? 6.373 -3.303 22.098 1.00 89.44 182 LYS A N 1
ATOM 1285 C CA . LYS A 1 182 ? 5.959 -4.169 23.219 1.00 89.44 182 LYS A CA 1
ATOM 1286 C C . LYS A 1 182 ? 6.926 -4.155 24.401 1.00 89.44 182 LYS A C 1
ATOM 1288 O O . LYS A 1 182 ? 6.491 -4.334 25.532 1.00 89.44 182 LYS A O 1
ATOM 1293 N N . THR A 1 183 ? 8.222 -3.999 24.147 1.00 90.94 183 THR A N 1
ATOM 1294 C CA . THR A 1 183 ? 9.263 -4.090 25.186 1.00 90.94 183 THR A CA 1
ATOM 1295 C C . THR A 1 183 ? 9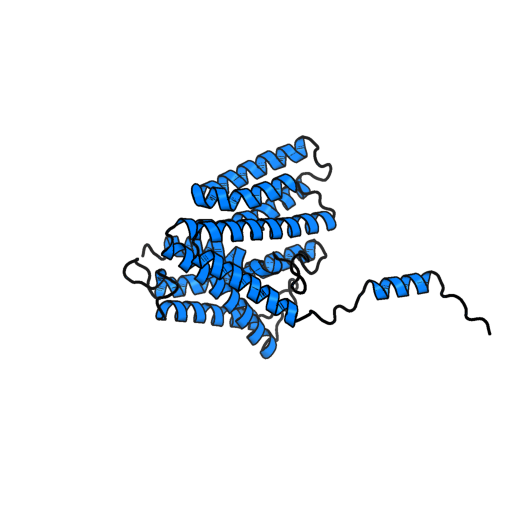.534 -2.750 25.864 1.00 90.94 183 THR A C 1
ATOM 1297 O O . THR A 1 183 ? 9.736 -2.706 27.076 1.00 90.94 183 THR A O 1
ATOM 1300 N N . PHE A 1 184 ? 9.503 -1.655 25.103 1.00 91.38 184 PHE A N 1
ATOM 1301 C CA . PHE A 1 184 ? 9.893 -0.321 25.565 1.00 91.38 184 PHE A CA 1
ATOM 1302 C C . PHE A 1 184 ? 8.800 0.741 25.402 1.00 91.38 184 PHE A C 1
ATOM 1304 O O . PHE A 1 184 ? 9.011 1.882 25.810 1.00 91.38 184 PHE A O 1
ATOM 1311 N N . GLY A 1 185 ? 7.647 0.400 24.821 1.00 88.31 185 GLY A N 1
ATOM 1312 C CA . GLY A 1 185 ? 6.574 1.350 24.537 1.00 88.31 185 GLY A CA 1
ATOM 1313 C C . GLY A 1 185 ? 5.969 1.969 25.791 1.00 88.31 185 GLY A C 1
ATOM 1314 O O . GLY A 1 185 ? 5.518 1.266 26.694 1.00 88.31 185 GLY A O 1
ATOM 1315 N N . ARG A 1 186 ? 5.931 3.303 25.826 1.00 89.06 186 ARG A N 1
ATOM 1316 C CA . ARG A 1 186 ? 5.343 4.071 26.935 1.00 89.06 186 ARG A CA 1
ATOM 1317 C C . ARG A 1 186 ? 4.343 5.102 26.448 1.00 89.06 186 ARG A C 1
ATOM 1319 O O . ARG A 1 186 ? 3.361 5.368 27.137 1.00 89.06 186 ARG A O 1
ATOM 1326 N N . ARG A 1 187 ? 4.583 5.690 25.274 1.00 88.44 187 ARG A N 1
ATOM 1327 C CA . ARG A 1 187 ? 3.765 6.783 24.749 1.00 88.44 187 ARG A CA 1
ATOM 1328 C C . ARG A 1 187 ? 2.964 6.331 23.538 1.00 88.44 187 ARG A C 1
ATOM 1330 O O . ARG A 1 187 ? 3.551 5.996 22.515 1.00 88.44 187 ARG A O 1
ATOM 1337 N N . ALA A 1 188 ? 1.637 6.390 23.625 1.00 86.88 188 ALA A N 1
ATOM 1338 C CA . ALA A 1 188 ? 0.761 6.143 22.480 1.00 86.88 188 ALA A CA 1
ATOM 1339 C C . ALA A 1 188 ? 1.005 7.167 21.354 1.00 86.88 188 ALA A C 1
ATOM 1341 O O . ALA A 1 188 ? 1.209 8.355 21.614 1.00 86.88 188 ALA A O 1
ATOM 1342 N N . LEU A 1 189 ? 0.984 6.694 20.107 1.00 83.62 189 LEU A N 1
ATOM 1343 C CA . LEU A 1 189 ? 1.302 7.471 18.909 1.00 83.62 189 LEU A CA 1
ATOM 1344 C C . LEU A 1 189 ? 0.152 8.391 18.490 1.00 83.62 189 LEU A C 1
ATOM 1346 O O . LEU A 1 189 ? 0.367 9.549 18.146 1.00 83.62 189 LEU A O 1
ATOM 1350 N N . SER A 1 190 ? -1.076 7.880 18.507 1.00 79.12 190 SER A N 1
ATOM 1351 C CA . SER A 1 190 ? -2.259 8.639 18.115 1.00 79.12 190 SER A CA 1
ATOM 1352 C C . SER A 1 190 ? -3.493 8.118 18.838 1.00 79.12 190 SER A C 1
ATOM 1354 O O . SER A 1 190 ? -3.560 6.947 19.214 1.00 79.12 190 SER A O 1
ATOM 1356 N N . SER A 1 191 ? -4.506 8.977 18.991 1.00 74.44 191 SER A N 1
ATOM 1357 C CA . SER A 1 191 ? -5.832 8.506 19.405 1.00 74.44 191 SER A CA 1
ATOM 1358 C C . SER A 1 191 ? -6.366 7.502 18.380 1.00 74.44 191 SER A C 1
ATOM 1360 O O . SER A 1 191 ? -6.937 6.502 18.799 1.00 74.44 191 SER A O 1
ATOM 1362 N N . ALA A 1 192 ? -6.102 7.769 17.087 1.00 66.75 192 ALA A N 1
ATOM 1363 C CA . ALA A 1 192 ? -6.043 6.871 15.925 1.00 66.75 192 ALA A CA 1
ATOM 1364 C C . ALA A 1 192 ? -5.913 5.374 16.248 1.00 66.75 192 ALA A C 1
ATOM 1366 O O . ALA A 1 192 ? -6.791 4.548 16.013 1.00 66.75 192 ALA A O 1
ATOM 1367 N N . SER A 1 193 ? -4.738 5.069 16.793 1.00 69.00 193 SER A N 1
ATOM 1368 C CA . SER A 1 193 ? -4.203 3.731 16.984 1.00 69.00 193 SER A CA 1
ATOM 1369 C C . SER A 1 193 ? -3.520 3.661 18.358 1.00 69.00 193 SER A C 1
ATOM 1371 O O . SER A 1 193 ? -2.292 3.762 18.446 1.00 69.00 193 SER A O 1
ATOM 1373 N N . PRO A 1 194 ? -4.289 3.467 19.446 1.00 66.19 194 PRO A N 1
ATOM 1374 C CA . PRO A 1 194 ? -3.778 3.556 20.817 1.00 66.19 194 PRO A CA 1
ATOM 1375 C C . PRO A 1 194 ? -2.746 2.471 21.159 1.00 66.19 194 PRO A C 1
ATOM 1377 O O . PRO A 1 194 ? -1.942 2.654 22.066 1.00 66.19 194 PRO A O 1
ATOM 1380 N N . ASN A 1 195 ? -2.730 1.366 20.405 1.00 76.44 195 ASN A N 1
ATOM 1381 C CA . ASN A 1 195 ? -1.766 0.276 20.572 1.00 76.44 195 ASN A CA 1
ATOM 1382 C C . ASN A 1 195 ? -0.406 0.549 19.907 1.00 76.44 195 ASN A C 1
ATOM 1384 O O . ASN A 1 195 ? 0.537 -0.206 20.136 1.00 76.44 195 ASN A O 1
ATOM 1388 N N . LYS A 1 196 ? -0.291 1.591 19.071 1.00 83.00 196 LYS A N 1
ATOM 1389 C CA . LYS A 1 196 ? 0.988 1.986 18.463 1.00 83.00 196 LYS A CA 1
ATOM 1390 C C . LYS A 1 196 ? 1.677 2.986 19.372 1.00 83.00 196 LYS A C 1
ATOM 1392 O O . LYS A 1 196 ? 1.041 3.922 19.851 1.00 83.00 196 LYS A O 1
ATOM 1397 N N . THR A 1 197 ? 2.969 2.790 19.602 1.00 91.25 197 THR A N 1
ATOM 1398 C CA . THR A 1 197 ? 3.768 3.636 20.489 1.00 91.25 197 THR A CA 1
ATOM 1399 C C . THR A 1 197 ? 4.802 4.435 19.708 1.00 91.25 197 THR A C 1
ATOM 1401 O O . THR A 1 197 ? 5.237 4.022 18.634 1.00 91.25 197 THR A O 1
ATOM 1404 N N . VAL A 1 198 ? 5.202 5.590 20.241 1.00 92.19 198 VAL A N 1
ATOM 1405 C CA . VAL A 1 198 ? 6.264 6.420 19.649 1.00 92.19 198 VAL A CA 1
ATOM 1406 C C . VAL A 1 198 ? 7.588 5.656 19.638 1.00 92.19 198 VAL A C 1
ATOM 1408 O O . VAL A 1 198 ? 8.311 5.693 18.647 1.00 92.19 198 VAL A O 1
ATOM 1411 N N . GLU A 1 199 ? 7.884 4.907 20.702 1.00 94.25 199 GLU A N 1
ATOM 1412 C CA . GLU A 1 199 ? 9.075 4.059 20.771 1.00 94.25 199 GLU A CA 1
ATOM 1413 C C . GLU A 1 199 ? 9.025 2.929 19.733 1.00 94.25 199 GLU A C 1
ATOM 1415 O O . GLU A 1 199 ? 10.037 2.639 19.098 1.00 94.25 199 GLU A O 1
ATOM 1420 N N . GLY A 1 200 ? 7.845 2.340 19.506 1.00 92.94 200 GLY A N 1
ATOM 1421 C CA . GLY A 1 200 ? 7.623 1.375 18.432 1.00 92.94 200 GLY A CA 1
ATOM 1422 C C . GLY A 1 200 ? 7.850 1.986 17.049 1.00 92.94 200 GLY A C 1
ATOM 1423 O O . GLY A 1 200 ? 8.540 1.387 16.236 1.00 92.94 200 GLY A O 1
ATOM 1424 N N . LEU A 1 201 ? 7.367 3.206 16.793 1.00 93.00 201 LEU A N 1
ATOM 1425 C CA . LEU A 1 201 ? 7.596 3.897 15.518 1.00 93.00 201 LEU A CA 1
ATOM 1426 C C . LEU A 1 201 ? 9.090 4.120 15.247 1.00 93.00 201 LEU A C 1
ATOM 1428 O O . LEU A 1 201 ? 9.566 3.829 14.151 1.00 93.00 201 LEU A O 1
ATOM 1432 N N . ILE A 1 202 ? 9.831 4.606 16.249 1.00 94.69 202 ILE A N 1
ATOM 1433 C CA . ILE A 1 202 ? 11.282 4.833 16.147 1.00 94.69 202 ILE A CA 1
ATOM 1434 C C . ILE A 1 202 ? 12.021 3.501 15.970 1.00 94.69 202 ILE A C 1
ATOM 1436 O O . ILE A 1 202 ? 12.940 3.396 15.160 1.00 94.69 202 ILE A O 1
ATOM 1440 N N . GLY A 1 203 ? 11.605 2.472 16.707 1.00 94.94 203 GLY A N 1
ATOM 1441 C CA . GLY A 1 203 ? 12.179 1.138 16.624 1.00 94.94 203 GLY A CA 1
ATOM 1442 C C . GLY A 1 203 ? 11.973 0.473 15.265 1.00 94.94 203 GLY A C 1
ATOM 1443 O O . GLY A 1 203 ? 12.932 -0.015 14.672 1.00 94.94 203 GLY A O 1
ATOM 1444 N N . GLY A 1 204 ? 10.744 0.502 14.747 1.00 95.56 204 GLY A N 1
ATOM 1445 C CA . GLY A 1 204 ? 10.413 0.015 13.409 1.00 95.56 204 GLY A CA 1
ATOM 1446 C C . GLY A 1 204 ? 11.221 0.738 12.340 1.00 95.56 204 GLY A C 1
ATOM 1447 O O . GLY A 1 204 ? 11.825 0.093 11.488 1.00 95.56 204 GLY A O 1
ATOM 1448 N N . PHE A 1 205 ? 11.344 2.065 12.452 1.00 96.69 205 PHE A N 1
ATOM 1449 C CA . PHE A 1 205 ? 12.165 2.863 11.544 1.00 96.69 205 PHE A CA 1
ATOM 1450 C C . PHE A 1 205 ? 13.638 2.427 11.549 1.00 96.69 205 PHE A C 1
ATOM 1452 O O . PHE A 1 205 ? 14.228 2.218 10.491 1.00 96.69 205 PHE A O 1
ATOM 1459 N N . ALA A 1 206 ? 14.233 2.247 12.732 1.00 96.94 206 ALA A N 1
ATOM 1460 C CA . ALA A 1 206 ? 15.626 1.828 12.862 1.00 96.94 206 ALA A CA 1
ATOM 1461 C C . ALA A 1 206 ? 15.872 0.419 12.293 1.00 96.94 206 ALA A C 1
ATOM 1463 O O . ALA A 1 206 ? 16.871 0.200 11.607 1.00 96.94 206 ALA A O 1
ATOM 1464 N N . VAL A 1 207 ? 14.959 -0.527 12.539 1.00 97.00 207 VAL A N 1
ATOM 1465 C CA . VAL A 1 207 ? 15.055 -1.902 12.018 1.00 97.00 207 VAL A CA 1
ATOM 1466 C C . VAL A 1 207 ? 14.882 -1.929 10.498 1.00 97.00 207 VAL A C 1
ATOM 1468 O O . VAL A 1 207 ? 15.667 -2.580 9.811 1.00 97.00 207 VAL A O 1
ATOM 1471 N N . ALA A 1 208 ? 13.921 -1.178 9.963 1.00 96.38 208 ALA A N 1
ATOM 1472 C CA . ALA A 1 208 ? 13.697 -1.028 8.528 1.00 96.38 208 ALA A CA 1
ATOM 1473 C C . ALA A 1 208 ? 14.907 -0.411 7.805 1.00 96.38 208 ALA A C 1
ATOM 1475 O O . ALA A 1 208 ? 15.356 -0.930 6.780 1.00 96.38 208 ALA A O 1
ATOM 1476 N N . LEU A 1 209 ? 15.496 0.649 8.370 1.00 95.56 209 LEU A N 1
ATOM 1477 C CA . LEU A 1 209 ? 16.715 1.260 7.839 1.00 95.56 209 LEU A CA 1
ATOM 1478 C C . LEU A 1 209 ? 17.908 0.294 7.907 1.00 95.56 209 LEU A C 1
ATOM 1480 O O . LEU A 1 209 ? 18.665 0.175 6.945 1.00 95.56 209 LEU A O 1
ATOM 1484 N N . GLY A 1 210 ? 18.053 -0.440 9.014 1.00 94.81 210 GLY A N 1
ATOM 1485 C CA . GLY A 1 210 ? 19.060 -1.491 9.151 1.00 94.81 210 GLY A CA 1
ATOM 1486 C C . GLY A 1 210 ? 18.907 -2.591 8.097 1.00 94.81 210 GLY A C 1
ATOM 1487 O O . GLY A 1 210 ? 19.898 -3.001 7.496 1.00 94.81 210 GLY A O 1
ATOM 1488 N N . ALA A 1 211 ? 17.676 -3.019 7.807 1.00 93.94 211 ALA A N 1
ATOM 1489 C CA . ALA A 1 211 ? 17.396 -3.992 6.753 1.00 93.94 211 ALA A CA 1
ATOM 1490 C C . ALA A 1 211 ? 17.815 -3.472 5.368 1.00 93.94 211 ALA A C 1
ATOM 1492 O O . ALA A 1 211 ? 18.452 -4.203 4.610 1.00 93.94 211 ALA A O 1
ATOM 1493 N N . ALA A 1 212 ? 17.531 -2.203 5.053 1.00 91.50 212 ALA A N 1
ATOM 1494 C CA . ALA A 1 212 ? 17.968 -1.578 3.803 1.00 91.50 212 ALA A CA 1
ATOM 1495 C C . ALA A 1 212 ? 19.503 -1.533 3.676 1.00 91.50 212 ALA A C 1
ATOM 1497 O O . ALA A 1 212 ? 20.046 -1.888 2.630 1.00 91.50 212 ALA A O 1
ATOM 1498 N N . ILE A 1 213 ? 20.207 -1.181 4.757 1.00 90.88 213 ILE A N 1
ATOM 1499 C CA . ILE A 1 213 ? 21.678 -1.186 4.836 1.00 90.88 213 ILE A CA 1
ATOM 1500 C C . ILE A 1 213 ? 22.234 -2.598 4.610 1.00 90.88 213 ILE A C 1
ATOM 1502 O O . ILE A 1 213 ? 23.150 -2.775 3.810 1.00 90.88 213 ILE A O 1
ATOM 1506 N N . VAL A 1 214 ? 21.672 -3.615 5.273 1.00 90.81 214 VAL A N 1
ATOM 1507 C CA . VAL A 1 214 ? 22.099 -5.016 5.113 1.00 90.81 214 VAL A CA 1
ATOM 1508 C C . VAL A 1 214 ? 21.903 -5.485 3.673 1.00 90.81 214 VAL A C 1
ATOM 1510 O O . VAL A 1 214 ? 22.830 -6.042 3.089 1.00 90.81 214 VAL A O 1
ATOM 1513 N N . MET A 1 215 ? 20.746 -5.207 3.067 1.00 87.94 215 MET A N 1
ATOM 1514 C CA . MET A 1 215 ? 20.496 -5.531 1.657 1.00 87.94 215 MET A CA 1
ATOM 1515 C C . MET A 1 215 ? 21.468 -4.804 0.717 1.00 87.94 215 MET A C 1
ATOM 1517 O O . MET A 1 215 ? 21.927 -5.398 -0.258 1.00 87.94 215 MET A O 1
ATOM 1521 N N . GLY A 1 216 ? 21.829 -3.555 1.030 1.00 84.75 216 GLY A N 1
ATOM 1522 C CA . GLY A 1 216 ? 22.845 -2.798 0.298 1.00 84.75 216 GLY A CA 1
ATOM 1523 C C . GLY A 1 216 ? 24.237 -3.430 0.366 1.00 84.75 216 GLY A C 1
ATOM 1524 O O . GLY A 1 216 ? 24.904 -3.540 -0.656 1.00 84.75 216 GLY A O 1
ATOM 1525 N N . VAL A 1 217 ? 24.658 -3.920 1.537 1.00 84.44 217 VAL A N 1
ATOM 1526 C CA . VAL A 1 217 ? 25.943 -4.632 1.701 1.00 84.44 217 VAL A CA 1
ATOM 1527 C C . VAL A 1 217 ? 25.933 -5.996 1.006 1.00 84.44 217 VAL A C 1
ATOM 1529 O O . VAL A 1 217 ? 26.938 -6.400 0.427 1.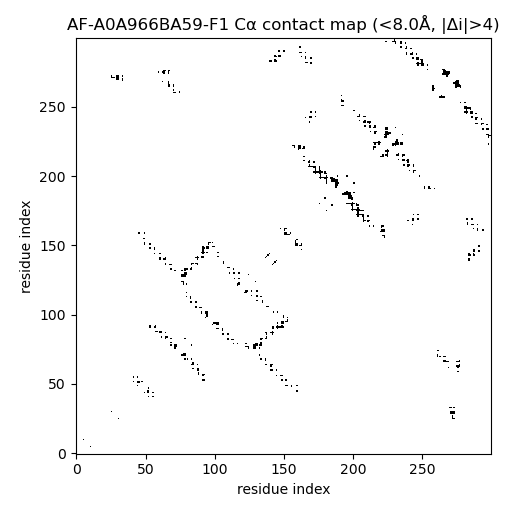00 84.44 217 VAL A O 1
ATOM 1532 N N . MET A 1 218 ? 24.812 -6.720 1.057 1.00 82.25 218 MET A N 1
ATOM 1533 C CA . MET A 1 218 ? 24.694 -8.059 0.467 1.00 82.25 218 MET A CA 1
ATOM 1534 C C . MET A 1 218 ? 24.612 -8.051 -1.066 1.00 82.25 218 MET A C 1
ATOM 1536 O O . MET A 1 218 ? 24.791 -9.101 -1.684 1.00 82.25 218 MET A O 1
ATOM 1540 N N . GLY A 1 219 ? 24.308 -6.909 -1.690 1.00 70.06 219 GLY A N 1
ATOM 1541 C CA . GLY A 1 219 ? 24.213 -6.790 -3.148 1.00 70.06 219 GLY A CA 1
ATOM 1542 C C . GLY A 1 219 ? 22.979 -7.458 -3.775 1.00 70.06 219 GLY A C 1
ATOM 1543 O O . GLY A 1 219 ? 22.838 -7.479 -4.994 1.00 70.06 219 GLY A O 1
ATOM 1544 N N . LYS A 1 220 ? 22.098 -8.053 -2.961 1.00 66.62 220 LYS A N 1
ATOM 1545 C CA . LYS A 1 220 ? 20.884 -8.785 -3.359 1.00 66.62 220 LYS A CA 1
ATOM 1546 C C . LYS A 1 220 ? 19.793 -8.584 -2.296 1.00 66.62 220 LYS A C 1
ATOM 1548 O O . LYS A 1 220 ? 20.134 -8.436 -1.125 1.00 66.62 220 LYS A O 1
ATOM 1553 N N . PRO A 1 221 ? 18.495 -8.611 -2.653 1.00 58.50 221 PRO A N 1
ATOM 1554 C CA . PRO A 1 221 ? 17.922 -8.750 -3.997 1.00 58.50 221 PRO A CA 1
ATOM 1555 C C . PRO A 1 221 ? 17.939 -7.436 -4.792 1.00 58.50 221 PRO A C 1
ATOM 1557 O O . PRO A 1 221 ? 17.301 -7.355 -5.830 1.00 58.50 221 PRO A O 1
ATOM 1560 N N . ALA A 1 222 ? 18.624 -6.405 -4.295 1.00 60.94 222 ALA A N 1
ATOM 1561 C CA . ALA A 1 222 ? 18.587 -5.057 -4.833 1.00 60.94 222 ALA A CA 1
ATOM 1562 C C . ALA A 1 222 ? 19.707 -4.817 -5.864 1.00 60.94 222 ALA A C 1
ATOM 1564 O O . ALA A 1 222 ? 20.848 -4.583 -5.470 1.00 60.94 222 ALA A O 1
ATOM 1565 N N . PRO A 1 223 ? 19.414 -4.785 -7.172 1.00 56.94 223 PRO A N 1
ATOM 1566 C CA . PRO A 1 223 ? 20.369 -4.304 -8.172 1.00 56.94 223 PRO A CA 1
ATOM 1567 C C . PRO A 1 223 ? 20.762 -2.828 -7.989 1.00 56.94 223 PRO A C 1
ATOM 1569 O O . PRO A 1 223 ? 21.809 -2.420 -8.481 1.00 56.94 223 PRO A O 1
ATOM 1572 N N . LEU A 1 224 ? 20.012 -2.065 -7.179 1.00 55.84 224 LEU A N 1
ATOM 1573 C CA . LEU A 1 224 ? 20.426 -0.773 -6.600 1.00 55.84 224 LEU A CA 1
ATOM 1574 C C . LEU A 1 224 ? 21.749 -0.821 -5.820 1.00 55.84 224 LEU A C 1
ATOM 1576 O O . LEU A 1 224 ? 22.286 0.228 -5.503 1.00 55.84 224 LEU A O 1
ATOM 1580 N N . ALA A 1 225 ? 22.239 -1.996 -5.428 1.00 52.72 225 ALA A N 1
ATOM 1581 C CA . ALA A 1 225 ? 23.523 -2.146 -4.751 1.00 52.72 225 ALA A CA 1
ATOM 1582 C C . ALA A 1 225 ? 24.690 -2.391 -5.724 1.00 52.72 225 ALA A C 1
ATOM 1584 O O . ALA A 1 225 ? 25.846 -2.411 -5.299 1.00 52.72 225 ALA A O 1
ATOM 1585 N N . SER A 1 226 ? 24.404 -2.608 -7.014 1.00 55.12 226 SER A N 1
ATOM 1586 C CA . SER A 1 226 ? 25.432 -2.785 -8.037 1.00 55.12 226 SER A CA 1
ATOM 1587 C C . SER A 1 226 ? 25.855 -1.437 -8.621 1.00 55.12 226 SER A C 1
ATOM 1589 O O . SER A 1 226 ? 25.051 -0.719 -9.218 1.00 55.12 226 SER A O 1
ATOM 1591 N N . SER A 1 227 ? 27.150 -1.127 -8.498 1.00 52.91 227 SER A N 1
ATOM 1592 C CA . SER A 1 227 ? 27.772 0.083 -9.058 1.00 52.91 227 SER A CA 1
ATOM 1593 C C . SER A 1 227 ? 27.567 0.228 -10.566 1.00 52.91 227 SER A C 1
ATOM 1595 O O . SER A 1 227 ? 27.599 1.338 -11.089 1.00 52.91 227 SER A O 1
ATOM 1597 N N . ASP A 1 228 ? 27.338 -0.888 -11.256 1.00 50.28 228 ASP A N 1
ATOM 1598 C CA . ASP A 1 228 ? 27.200 -0.959 -12.711 1.00 50.28 228 ASP A CA 1
ATOM 1599 C C . ASP A 1 228 ? 25.879 -0.346 -13.213 1.00 50.28 228 ASP A C 1
ATOM 1601 O O . ASP A 1 228 ? 25.779 0.027 -14.379 1.00 50.28 228 ASP A O 1
ATOM 1605 N N . LEU A 1 229 ? 24.881 -0.198 -12.331 1.00 49.09 229 LEU A N 1
ATOM 1606 C CA . LEU A 1 229 ? 23.577 0.417 -12.616 1.00 49.09 229 LEU A CA 1
ATOM 1607 C C . LEU A 1 229 ? 23.435 1.829 -12.015 1.00 49.09 229 LEU A C 1
ATOM 1609 O O . LEU A 1 229 ? 22.329 2.360 -11.967 1.00 49.09 229 LEU A O 1
ATOM 1613 N N . GLY A 1 230 ? 24.527 2.431 -11.523 1.00 46.66 230 GLY A N 1
ATOM 1614 C CA . GLY A 1 230 ? 24.510 3.747 -10.862 1.00 46.66 230 GLY A CA 1
ATOM 1615 C C . GLY A 1 230 ? 23.964 3.733 -9.427 1.00 46.66 230 GLY A C 1
ATOM 1616 O O . GLY A 1 230 ? 24.000 4.748 -8.741 1.00 46.66 230 GLY A O 1
ATOM 1617 N N . GLY A 1 231 ? 23.499 2.581 -8.935 1.00 57.75 231 GLY A N 1
ATOM 1618 C CA . GLY A 1 231 ? 23.025 2.410 -7.567 1.00 57.75 231 GLY A CA 1
ATOM 1619 C C . GLY A 1 231 ? 24.152 1.998 -6.618 1.00 57.75 231 GLY A C 1
ATOM 1620 O O . GLY A 1 231 ? 24.858 1.017 -6.848 1.00 57.75 231 GLY A O 1
ATOM 1621 N N . GLY A 1 232 ? 24.309 2.730 -5.517 1.00 71.88 232 GLY A N 1
ATOM 1622 C CA . GLY A 1 232 ? 25.247 2.385 -4.449 1.00 71.88 232 GLY A CA 1
ATOM 1623 C C . GLY A 1 232 ? 24.565 2.225 -3.094 1.00 71.88 232 GLY A C 1
ATOM 1624 O O . GLY A 1 232 ? 23.354 2.384 -2.939 1.00 71.88 232 GLY A O 1
ATOM 1625 N N . MET A 1 233 ? 25.375 1.998 -2.058 1.00 82.25 233 MET A N 1
ATOM 1626 C CA . MET A 1 233 ? 24.929 2.003 -0.657 1.00 82.25 233 MET A CA 1
ATOM 1627 C C . MET A 1 233 ? 24.094 3.251 -0.308 1.00 82.25 233 MET A C 1
ATOM 1629 O O . MET A 1 233 ? 23.120 3.166 0.436 1.00 82.25 233 MET A O 1
ATOM 1633 N N . THR A 1 234 ? 24.437 4.401 -0.894 1.00 84.44 234 THR A N 1
ATOM 1634 C CA . THR A 1 234 ? 23.692 5.657 -0.757 1.00 84.44 234 THR A CA 1
ATOM 1635 C C . THR A 1 234 ? 22.239 5.520 -1.212 1.00 84.44 234 THR A C 1
ATOM 1637 O O . THR A 1 234 ? 21.339 5.914 -0.473 1.00 84.44 234 THR A O 1
ATOM 1640 N N . SER A 1 235 ? 21.985 4.914 -2.374 1.00 83.56 235 SER A N 1
ATOM 1641 C CA . SER A 1 235 ? 20.633 4.730 -2.914 1.00 83.56 235 SER A CA 1
ATOM 1642 C C . SER A 1 235 ? 19.796 3.814 -2.012 1.00 83.56 235 SER A C 1
ATOM 1644 O O . SER A 1 235 ? 18.624 4.095 -1.770 1.00 83.56 235 SER A O 1
ATOM 1646 N N . MET A 1 236 ? 20.408 2.777 -1.425 1.00 87.00 236 MET A N 1
ATOM 1647 C CA . MET A 1 236 ? 19.742 1.891 -0.458 1.00 87.00 236 MET A CA 1
ATOM 1648 C C . MET A 1 236 ? 19.429 2.584 0.872 1.00 87.00 236 MET A C 1
ATOM 1650 O O . MET A 1 236 ? 18.359 2.365 1.436 1.00 87.00 236 MET A O 1
ATOM 1654 N N . ILE A 1 237 ? 20.316 3.454 1.361 1.00 90.06 237 ILE A N 1
ATOM 1655 C CA . ILE A 1 237 ? 20.060 4.266 2.560 1.00 90.06 237 ILE A CA 1
ATOM 1656 C C . ILE A 1 237 ? 18.916 5.252 2.306 1.00 90.06 237 ILE A C 1
ATOM 1658 O O . ILE A 1 237 ? 18.018 5.363 3.140 1.00 90.06 237 ILE A O 1
ATOM 1662 N N . ILE A 1 238 ? 18.921 5.941 1.159 1.00 91.19 238 ILE A N 1
ATOM 1663 C CA . ILE A 1 238 ? 17.855 6.875 0.770 1.00 91.19 238 ILE A CA 1
ATOM 1664 C C . ILE A 1 238 ? 16.521 6.129 0.670 1.00 91.19 238 ILE A C 1
ATOM 1666 O O . ILE A 1 238 ? 15.535 6.555 1.272 1.00 91.19 238 ILE A O 1
ATOM 1670 N N . LEU A 1 239 ? 16.494 4.986 -0.019 1.00 90.75 239 LEU A N 1
ATOM 1671 C CA . LEU A 1 239 ? 15.299 4.153 -0.120 1.00 90.75 239 LEU A CA 1
ATOM 1672 C C . LEU A 1 239 ? 14.805 3.704 1.256 1.00 90.75 239 LEU A C 1
ATOM 1674 O O . LEU A 1 239 ? 13.633 3.899 1.564 1.00 90.75 239 LEU A O 1
ATOM 1678 N N . GLY A 1 240 ? 15.695 3.174 2.098 1.00 92.81 240 GLY A N 1
ATOM 1679 C CA . GLY A 1 240 ? 15.374 2.771 3.466 1.00 92.81 240 GLY A CA 1
ATOM 1680 C C . GLY A 1 240 ? 14.773 3.905 4.290 1.00 92.81 240 GLY A C 1
ATOM 1681 O O . GLY A 1 240 ? 13.756 3.706 4.947 1.00 92.81 240 GLY A O 1
ATOM 1682 N N . LEU A 1 241 ? 15.353 5.105 4.210 1.00 95.00 241 LEU A N 1
ATOM 1683 C CA . LEU A 1 241 ? 14.896 6.288 4.936 1.00 95.00 241 LEU A CA 1
ATOM 1684 C C . LEU A 1 241 ? 13.461 6.675 4.554 1.00 95.00 241 LEU A C 1
ATOM 1686 O O . LEU A 1 241 ? 12.607 6.836 5.427 1.00 95.00 241 LEU A O 1
ATOM 1690 N N . PHE A 1 242 ? 13.191 6.825 3.256 1.00 95.88 242 PHE A N 1
ATOM 1691 C CA . PHE A 1 242 ? 11.883 7.273 2.783 1.00 95.88 242 PHE A CA 1
ATOM 1692 C C . PHE A 1 242 ? 10.819 6.179 2.909 1.00 95.88 242 PHE A C 1
ATOM 1694 O O . PHE A 1 242 ? 9.701 6.465 3.336 1.00 95.88 242 PHE A O 1
ATOM 1701 N N . ALA A 1 243 ? 11.153 4.925 2.599 1.00 95.06 243 ALA A N 1
ATOM 1702 C CA . ALA A 1 243 ? 10.226 3.806 2.742 1.00 95.06 243 ALA A CA 1
ATOM 1703 C C . ALA A 1 243 ? 9.855 3.560 4.217 1.00 95.06 243 ALA A C 1
ATOM 1705 O O . ALA A 1 243 ? 8.675 3.425 4.535 1.00 95.06 243 ALA A O 1
ATOM 1706 N N . ALA A 1 244 ? 10.823 3.604 5.141 1.00 94.94 244 ALA A N 1
ATOM 1707 C CA . ALA A 1 244 ? 10.547 3.475 6.574 1.00 94.94 244 ALA A CA 1
ATOM 1708 C C . ALA A 1 244 ? 9.707 4.638 7.133 1.00 94.94 244 ALA A C 1
ATOM 1710 O O . ALA A 1 244 ? 8.961 4.450 8.093 1.00 94.94 244 ALA A O 1
ATOM 1711 N N . ALA A 1 245 ? 9.803 5.836 6.544 1.00 95.31 245 ALA A N 1
ATOM 1712 C CA . ALA A 1 245 ? 8.935 6.962 6.891 1.00 95.31 245 ALA A CA 1
ATOM 1713 C C . ALA A 1 245 ? 7.508 6.796 6.341 1.00 95.31 245 ALA A C 1
ATOM 1715 O O . ALA A 1 245 ? 6.555 7.249 6.973 1.00 95.31 245 ALA A O 1
ATOM 1716 N N . ALA A 1 246 ? 7.357 6.154 5.181 1.00 96.19 246 ALA A N 1
ATOM 1717 C CA . ALA A 1 246 ? 6.075 5.967 4.509 1.00 96.19 246 ALA A CA 1
ATOM 1718 C C . ALA A 1 246 ? 5.223 4.852 5.130 1.00 96.19 246 ALA A C 1
ATOM 1720 O O . ALA A 1 246 ? 4.012 5.025 5.253 1.00 96.19 246 ALA A O 1
ATOM 1721 N N . ALA A 1 247 ? 5.846 3.751 5.563 1.00 94.00 247 ALA A N 1
ATOM 1722 C CA . ALA A 1 247 ? 5.160 2.603 6.163 1.00 94.00 247 ALA A CA 1
ATOM 1723 C C . ALA A 1 247 ? 4.142 2.987 7.266 1.00 94.00 247 ALA A C 1
ATOM 1725 O O . ALA A 1 247 ? 2.962 2.675 7.108 1.00 94.00 247 ALA A O 1
ATOM 1726 N N . PRO A 1 248 ? 4.498 3.755 8.321 1.00 92.50 248 PRO A N 1
ATOM 1727 C CA . PRO A 1 248 ? 3.533 4.119 9.362 1.00 92.50 248 PRO A CA 1
ATOM 1728 C C . PRO A 1 248 ? 2.416 5.050 8.891 1.00 92.50 248 PRO A C 1
ATOM 1730 O O . PRO A 1 248 ? 1.407 5.182 9.581 1.00 92.50 248 PRO A O 1
ATOM 1733 N N . VAL A 1 249 ? 2.581 5.744 7.763 1.00 92.69 249 VAL A N 1
ATOM 1734 C CA . VAL A 1 249 ? 1.527 6.616 7.236 1.00 92.69 249 VAL A CA 1
ATOM 1735 C C . VAL A 1 249 ? 0.356 5.773 6.746 1.00 92.69 249 VAL A C 1
ATOM 1737 O O . VAL A 1 249 ? -0.782 6.105 7.073 1.00 92.69 249 VAL A O 1
ATOM 1740 N N . GLY A 1 250 ? 0.618 4.673 6.034 1.00 91.81 250 GLY A N 1
ATOM 1741 C CA . GLY A 1 250 ? -0.434 3.790 5.526 1.00 91.81 250 GLY A CA 1
ATOM 1742 C C . GLY A 1 250 ? -1.283 3.197 6.638 1.00 91.81 250 GLY A C 1
ATOM 1743 O O . GLY A 1 250 ? -2.491 3.416 6.690 1.00 91.81 250 GLY A O 1
ATOM 1744 N N . ASP A 1 251 ? -0.610 2.612 7.614 1.00 88.81 251 ASP A N 1
ATOM 1745 C CA . ASP A 1 251 ? -1.141 2.161 8.892 1.00 88.81 251 ASP A CA 1
ATOM 1746 C C . ASP A 1 251 ? -2.062 3.162 9.613 1.00 88.81 251 A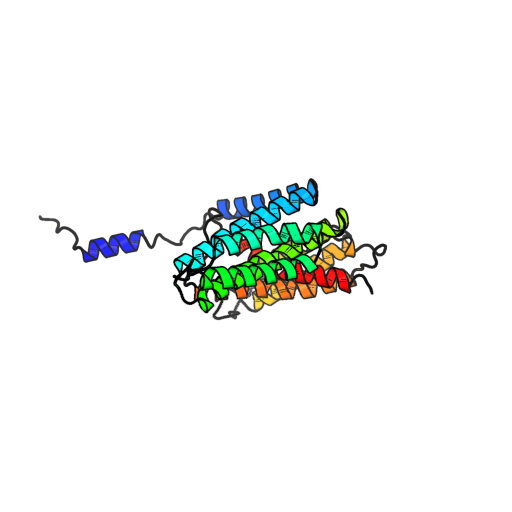SP A C 1
ATOM 1748 O O . ASP A 1 251 ? -3.107 2.809 10.176 1.00 88.81 251 ASP A O 1
ATOM 1752 N N . LEU A 1 252 ? -1.646 4.430 9.673 1.00 90.19 252 LEU A N 1
ATOM 1753 C CA . LEU A 1 252 ? -2.407 5.490 10.333 1.00 90.19 252 LEU A CA 1
ATOM 1754 C C . LEU A 1 252 ? -3.605 5.928 9.493 1.00 90.19 252 LEU A C 1
ATOM 1756 O O . LEU A 1 252 ? -4.666 6.189 10.063 1.00 90.19 252 LEU A O 1
ATOM 1760 N N . VAL A 1 253 ? -3.452 5.994 8.169 1.00 92.69 253 VAL A N 1
ATOM 1761 C CA . VAL A 1 253 ? -4.544 6.302 7.238 1.00 92.69 253 VAL A CA 1
ATOM 1762 C C . VAL A 1 253 ? -5.598 5.201 7.283 1.00 92.69 253 VAL A C 1
ATOM 1764 O O . VAL A 1 253 ? -6.782 5.508 7.399 1.00 92.69 253 VAL A O 1
ATOM 1767 N N . GLU A 1 254 ? -5.204 3.929 7.278 1.00 91.88 254 GLU A N 1
ATOM 1768 C CA . GLU A 1 254 ? -6.153 2.824 7.383 1.00 91.88 254 GLU A CA 1
ATOM 1769 C C . GLU A 1 254 ? -6.869 2.846 8.742 1.00 91.88 254 GLU A C 1
ATOM 1771 O O . GLU A 1 254 ? -8.096 2.770 8.808 1.00 91.88 254 GLU A O 1
ATOM 1776 N N . SER A 1 255 ? -6.130 3.052 9.838 1.00 90.69 255 SER A N 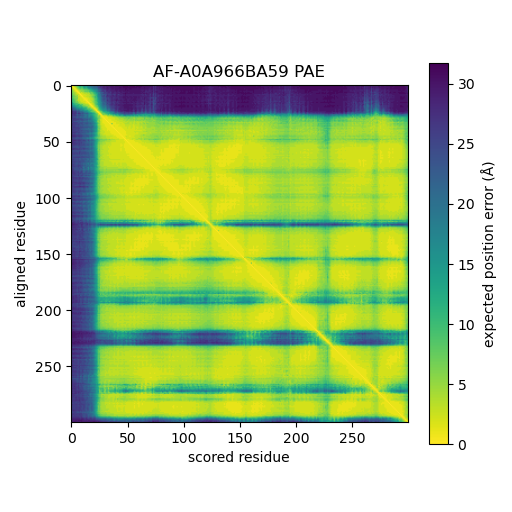1
ATOM 1777 C CA . SER A 1 255 ? -6.720 3.197 11.178 1.00 90.69 255 SER A CA 1
ATOM 1778 C C . SER A 1 255 ? -7.705 4.371 11.264 1.00 90.69 255 SER A C 1
ATOM 1780 O O . SER A 1 255 ? -8.730 4.267 11.939 1.00 90.69 255 SER A O 1
ATOM 1782 N N . LEU A 1 256 ? -7.417 5.486 10.585 1.00 91.62 256 LEU A N 1
ATOM 1783 C CA . LEU A 1 256 ? -8.315 6.638 10.489 1.00 91.62 256 LEU A CA 1
ATOM 1784 C C . LEU A 1 256 ? -9.618 6.257 9.771 1.00 91.62 256 LEU A C 1
ATOM 1786 O O . LEU A 1 256 ? -10.695 6.530 10.297 1.00 91.62 256 LEU A O 1
ATOM 1790 N N . ILE A 1 257 ? -9.521 5.592 8.614 1.00 93.69 257 ILE A N 1
ATOM 1791 C CA . ILE A 1 257 ? -10.684 5.159 7.825 1.00 93.69 257 ILE A CA 1
ATOM 1792 C C . ILE A 1 257 ? -11.533 4.167 8.627 1.00 93.69 257 ILE A C 1
ATOM 1794 O O . ILE A 1 257 ? -12.743 4.345 8.729 1.00 93.69 257 ILE A O 1
ATOM 1798 N N . LYS A 1 258 ? -10.919 3.161 9.263 1.00 92.75 258 LYS A N 1
ATOM 1799 C CA . LYS A 1 258 ? -11.640 2.166 10.078 1.00 92.75 258 LYS A CA 1
ATOM 1800 C C . LYS A 1 258 ? -12.464 2.810 11.189 1.00 92.75 258 LYS A C 1
ATOM 1802 O O . LYS A 1 258 ? -13.601 2.413 11.430 1.00 92.75 258 LYS A O 1
ATOM 1807 N N . ARG A 1 259 ? -11.924 3.850 11.827 1.00 91.06 259 ARG A N 1
ATOM 1808 C CA . ARG A 1 259 ? -12.634 4.593 12.874 1.00 91.06 259 ARG A CA 1
ATOM 1809 C C . ARG A 1 259 ? -13.797 5.416 12.353 1.00 91.06 259 ARG A C 1
ATOM 1811 O O . ARG A 1 259 ? -14.819 5.449 13.029 1.00 91.06 259 ARG A O 1
ATOM 1818 N N . ASP A 1 260 ? -13.652 6.044 11.190 1.00 91.62 260 ASP A N 1
ATOM 1819 C CA . ASP A 1 260 ? -14.762 6.753 10.542 1.00 91.62 260 ASP A CA 1
ATOM 1820 C C . ASP A 1 260 ? -15.899 5.786 10.176 1.00 91.62 260 ASP A C 1
ATOM 1822 O O . ASP A 1 260 ? -17.072 6.088 10.370 1.00 91.62 260 ASP A O 1
ATOM 1826 N N . LEU A 1 261 ? -15.542 4.572 9.751 1.00 92.81 261 LEU A N 1
ATOM 1827 C CA . LEU A 1 261 ? -16.489 3.496 9.456 1.00 92.81 261 LEU A CA 1
ATOM 1828 C C . LEU A 1 261 ? -17.036 2.786 10.710 1.00 92.81 261 LEU A C 1
ATOM 1830 O O . LEU A 1 261 ? -17.936 1.958 10.592 1.00 92.81 261 LEU A O 1
ATOM 1834 N N . GLY A 1 262 ? -16.508 3.071 11.905 1.00 91.50 262 GLY A N 1
ATOM 1835 C CA . GLY A 1 262 ? -16.914 2.411 13.151 1.00 91.50 262 GLY A CA 1
ATOM 1836 C C . GLY A 1 262 ? -16.539 0.925 13.240 1.00 91.50 262 GLY A C 1
ATOM 1837 O O . GLY A 1 262 ? -17.140 0.192 14.025 1.00 91.50 262 GLY A O 1
ATOM 1838 N N . ILE A 1 263 ? -15.558 0.471 12.456 1.00 90.81 263 ILE A N 1
ATOM 1839 C CA . ILE A 1 263 ? -15.101 -0.926 12.399 1.00 90.81 263 ILE A CA 1
ATOM 1840 C C . ILE A 1 263 ? -13.682 -1.077 12.955 1.00 90.81 263 ILE A C 1
ATOM 1842 O O . ILE A 1 263 ? -12.938 -0.109 13.110 1.00 90.81 263 ILE A O 1
ATOM 1846 N N . LYS A 1 264 ? -13.298 -2.319 13.265 1.00 85.00 264 LYS A N 1
ATOM 1847 C CA . LYS A 1 264 ? -11.958 -2.650 13.774 1.00 85.00 264 LYS A CA 1
ATOM 1848 C C . LYS A 1 264 ? -11.021 -3.217 12.708 1.00 85.00 264 LYS A C 1
ATOM 1850 O O . LYS A 1 264 ? -9.838 -2.893 12.740 1.00 85.00 264 LYS A O 1
ATOM 1855 N N . ASP A 1 265 ? -11.556 -4.033 11.808 1.00 86.62 265 ASP A N 1
ATOM 1856 C CA . ASP A 1 265 ? -10.842 -4.723 10.731 1.00 86.62 265 ASP A CA 1
ATOM 1857 C C . ASP A 1 265 ? -11.600 -4.450 9.418 1.00 86.62 265 ASP A C 1
ATOM 1859 O O . ASP A 1 265 ? -12.831 -4.342 9.441 1.00 86.62 265 ASP A O 1
ATOM 1863 N N . MET A 1 266 ? -10.894 -4.302 8.289 1.00 88.75 266 MET A N 1
ATOM 1864 C CA . MET A 1 266 ? -11.523 -3.958 6.996 1.00 88.75 266 MET A CA 1
ATOM 1865 C C . MET A 1 266 ? -12.368 -5.094 6.418 1.00 88.75 266 MET A C 1
ATOM 1867 O O . MET A 1 266 ? -13.298 -4.868 5.643 1.00 88.75 266 MET A O 1
ATOM 1871 N N . GLY A 1 267 ? -12.059 -6.326 6.804 1.00 86.75 267 GLY A N 1
ATOM 1872 C CA . GLY A 1 267 ? -12.748 -7.506 6.325 1.00 86.75 267 GLY A CA 1
ATOM 1873 C C . GLY A 1 267 ? -12.363 -8.751 7.105 1.00 86.75 267 GLY A C 1
ATOM 1874 O O . GLY A 1 267 ? -11.805 -8.697 8.199 1.00 86.75 267 GLY A O 1
ATOM 1875 N N . SER A 1 268 ? -12.723 -9.893 6.535 1.00 83.81 268 SER A N 1
ATOM 1876 C CA . SER A 1 268 ? -12.467 -11.216 7.111 1.00 83.81 268 SER A CA 1
ATOM 1877 C C . SER A 1 268 ? -12.075 -12.235 6.041 1.00 83.81 268 SER A C 1
ATOM 1879 O O . SER A 1 268 ? -12.192 -13.439 6.270 1.00 83.81 268 SER A O 1
ATOM 1881 N N . ILE A 1 269 ? -11.611 -11.774 4.866 1.00 83.62 269 ILE A N 1
ATOM 1882 C CA . ILE A 1 269 ? -11.218 -12.673 3.770 1.00 83.62 269 ILE A CA 1
ATOM 1883 C C . ILE A 1 269 ? -10.057 -13.576 4.196 1.00 83.62 269 ILE A C 1
ATOM 1885 O O . ILE A 1 269 ? -9.970 -14.705 3.715 1.00 83.62 269 ILE A O 1
ATOM 1889 N N . LEU A 1 270 ? -9.191 -13.121 5.109 1.00 73.19 270 LEU A N 1
ATOM 1890 C CA . LEU A 1 270 ? -8.104 -13.925 5.659 1.00 73.19 270 LEU A CA 1
ATOM 1891 C C . LEU A 1 270 ? -8.513 -14.556 7.003 1.00 73.19 270 LEU A C 1
ATOM 1893 O O . LEU A 1 270 ? -8.568 -13.857 8.024 1.00 73.19 270 LEU A O 1
ATOM 1897 N N . PRO A 1 271 ? -8.751 -15.884 7.056 1.00 69.25 271 PRO A N 1
ATOM 1898 C CA . PRO A 1 271 ? -9.144 -16.561 8.287 1.00 69.25 271 PRO A CA 1
ATOM 1899 C C . PRO A 1 271 ? -8.107 -16.349 9.395 1.00 69.25 271 PRO A C 1
ATOM 1901 O O . PRO A 1 271 ? -6.915 -16.579 9.200 1.00 69.25 271 PRO A O 1
ATOM 1904 N N . GLY A 1 272 ? -8.550 -15.881 10.564 1.00 64.56 272 GLY A N 1
ATOM 1905 C CA . GLY A 1 272 ? -7.669 -15.607 11.707 1.00 64.56 272 GLY A CA 1
ATOM 1906 C C . GLY A 1 272 ? -6.739 -14.392 11.545 1.00 64.56 272 GLY A C 1
ATOM 1907 O O . GLY A 1 272 ? -5.955 -14.111 12.453 1.00 64.56 272 GLY A O 1
ATOM 1908 N N . HIS A 1 273 ? -6.816 -13.655 10.429 1.00 66.38 273 HIS A N 1
ATOM 1909 C CA . HIS A 1 273 ? -5.909 -12.547 10.106 1.00 66.38 273 HIS A CA 1
ATOM 1910 C C . HIS A 1 273 ? -6.605 -11.215 9.782 1.00 66.38 273 HIS A C 1
ATOM 1912 O O . HIS A 1 273 ? -5.915 -10.234 9.516 1.00 66.38 273 HIS A O 1
ATOM 1918 N N . GLY A 1 274 ? -7.934 -11.137 9.871 1.00 80.50 274 GLY A N 1
ATOM 1919 C CA . GLY A 1 274 ? -8.679 -9.911 9.560 1.00 80.50 274 GLY A CA 1
ATOM 1920 C C . GLY A 1 274 ? -8.778 -9.680 8.052 1.00 80.50 274 GLY A C 1
ATOM 1921 O O . GLY A 1 274 ? -8.943 -10.641 7.293 1.00 80.50 274 GLY A O 1
ATOM 1922 N N . GLY A 1 275 ? -8.688 -8.422 7.623 1.00 85.06 275 GLY A N 1
ATOM 1923 C CA . GLY A 1 275 ? -8.720 -8.064 6.214 1.00 85.06 275 GLY A CA 1
ATOM 1924 C C . GLY A 1 275 ? -7.398 -8.328 5.498 1.00 85.06 275 GLY A C 1
ATOM 1925 O O . GLY A 1 275 ? -6.324 -8.345 6.099 1.00 85.06 275 GLY A O 1
ATOM 1926 N N . LEU A 1 276 ? -7.475 -8.511 4.184 1.00 90.25 276 LEU A N 1
ATOM 1927 C CA . LEU A 1 276 ? -6.328 -8.467 3.285 1.00 90.25 276 LEU A CA 1
ATOM 1928 C C . LEU A 1 276 ? -5.747 -7.049 3.202 1.00 90.25 276 LEU A C 1
ATOM 1930 O O . LEU A 1 276 ? -4.528 -6.903 3.143 1.00 90.25 276 LEU A O 1
ATOM 1934 N N . LEU A 1 277 ? -6.600 -6.016 3.225 1.00 89.75 277 LEU A N 1
ATOM 1935 C CA . LEU A 1 277 ? -6.145 -4.619 3.238 1.00 89.75 277 LEU A CA 1
ATOM 1936 C C . LEU A 1 277 ? -5.317 -4.303 4.497 1.00 89.75 277 LEU A C 1
ATOM 1938 O O . LEU A 1 277 ? -4.245 -3.719 4.364 1.00 89.75 277 LEU A O 1
ATOM 1942 N N . ASP A 1 278 ? -5.714 -4.851 5.654 1.00 87.81 278 ASP A N 1
ATOM 1943 C CA . ASP A 1 278 ? -5.013 -4.702 6.945 1.00 87.81 278 ASP A CA 1
ATOM 1944 C C . ASP A 1 278 ? -3.598 -5.336 6.955 1.00 87.81 278 ASP A C 1
ATOM 1946 O O . ASP A 1 278 ? -2.903 -5.315 7.972 1.00 87.81 278 ASP A O 1
ATOM 1950 N N . ARG A 1 279 ? -3.187 -6.009 5.868 1.00 88.25 279 ARG A N 1
ATOM 1951 C CA . ARG A 1 279 ? -1.862 -6.644 5.716 1.00 88.25 279 ARG A CA 1
ATOM 1952 C C . ARG A 1 279 ? -0.931 -5.898 4.781 1.00 88.25 279 ARG A C 1
ATOM 1954 O O . ARG A 1 279 ? 0.263 -6.190 4.768 1.00 88.25 279 ARG A O 1
ATOM 1961 N N . PHE A 1 280 ? -1.476 -4.998 3.975 1.00 88.25 280 PHE A N 1
ATOM 1962 C CA . PHE A 1 280 ? -0.723 -4.266 2.969 1.00 88.25 280 PHE A CA 1
ATOM 1963 C C . PHE A 1 280 ? -0.902 -2.750 3.103 1.00 88.25 280 PHE A C 1
ATOM 1965 O O . PHE A 1 280 ? -0.372 -2.026 2.270 1.00 88.25 280 PHE A O 1
ATOM 1972 N N . ASP A 1 281 ? -1.596 -2.259 4.129 1.00 89.06 281 ASP A N 1
ATOM 1973 C CA . ASP A 1 281 ? -1.835 -0.839 4.411 1.00 89.06 281 ASP A CA 1
ATOM 1974 C C . ASP A 1 281 ? -0.538 -0.016 4.424 1.00 89.06 281 ASP A C 1
ATOM 1976 O O . ASP A 1 281 ? -0.414 0.952 3.666 1.00 89.06 281 ASP A O 1
ATOM 1980 N N . GLY A 1 282 ? 0.467 -0.442 5.192 1.00 92.88 282 GLY A N 1
ATOM 1981 C CA . GLY A 1 282 ? 1.795 0.169 5.179 1.00 92.88 282 GLY A CA 1
ATOM 1982 C C . GLY A 1 282 ? 2.499 0.023 3.826 1.00 92.88 282 GLY A C 1
ATOM 1983 O O . GLY A 1 282 ? 3.055 0.994 3.300 1.00 92.88 282 GLY A O 1
ATOM 1984 N N . LEU A 1 283 ? 2.421 -1.163 3.206 1.00 96.44 283 LEU A N 1
ATOM 1985 C CA . LEU A 1 283 ? 3.077 -1.447 1.923 1.00 96.44 283 LEU A CA 1
ATOM 1986 C C . LEU A 1 283 ? 2.551 -0.543 0.802 1.00 96.44 283 LEU A C 1
ATOM 1988 O O . LEU A 1 283 ? 3.349 -0.044 0.011 1.00 96.44 283 LEU A O 1
ATOM 1992 N N . LEU A 1 284 ? 1.241 -0.284 0.748 1.00 97.50 284 LEU A N 1
ATOM 1993 C CA . LEU A 1 284 ? 0.621 0.578 -0.262 1.00 97.50 284 LEU A CA 1
ATOM 1994 C C . LEU A 1 284 ? 1.285 1.962 -0.302 1.00 97.50 284 LEU A C 1
ATOM 1996 O O . LEU A 1 284 ? 1.513 2.499 -1.382 1.00 97.50 284 LEU A O 1
ATOM 2000 N N . PHE A 1 285 ? 1.684 2.516 0.844 1.00 97.44 285 PHE A N 1
ATOM 2001 C CA . PHE A 1 285 ? 2.386 3.803 0.906 1.00 97.44 285 PHE A CA 1
ATOM 2002 C C . PHE A 1 285 ? 3.883 3.694 0.594 1.00 97.44 285 PHE A C 1
ATOM 2004 O O . PHE A 1 285 ? 4.478 4.643 0.079 1.00 97.44 285 PHE A O 1
ATOM 2011 N N . VAL A 1 286 ? 4.498 2.540 0.853 1.00 97.88 286 VAL A N 1
ATOM 2012 C CA . VAL A 1 286 ? 5.908 2.272 0.530 1.00 97.88 286 VAL A CA 1
ATOM 2013 C C . VAL A 1 286 ? 6.135 2.096 -0.975 1.00 97.88 286 VAL A C 1
ATOM 2015 O O . VAL A 1 286 ? 7.189 2.486 -1.481 1.00 97.88 286 VAL A O 1
ATOM 2018 N N . LEU A 1 287 ? 5.166 1.550 -1.714 1.00 97.62 287 LEU A N 1
ATOM 2019 C CA . LEU A 1 287 ? 5.275 1.301 -3.157 1.00 97.62 287 LEU A CA 1
ATOM 2020 C C . LEU A 1 287 ? 5.582 2.559 -4.000 1.00 97.62 287 LEU A C 1
ATOM 2022 O O . LEU A 1 287 ? 6.596 2.545 -4.705 1.00 97.62 287 LEU A O 1
ATOM 2026 N N . PRO A 1 288 ? 4.796 3.656 -3.945 1.00 97.00 288 PRO A N 1
ATOM 2027 C CA . PRO A 1 288 ? 5.096 4.870 -4.709 1.00 97.00 288 PRO A CA 1
ATOM 2028 C C . PRO A 1 288 ? 6.415 5.511 -4.292 1.00 97.00 288 PRO A C 1
ATOM 2030 O O . PRO A 1 288 ? 7.155 6.015 -5.132 1.00 97.00 288 PRO A O 1
ATOM 2033 N N . VAL A 1 289 ? 6.744 5.460 -3.001 1.00 95.81 289 VAL A N 1
ATOM 2034 C CA . VAL A 1 289 ? 8.020 5.971 -2.496 1.00 95.81 289 VAL A CA 1
ATOM 2035 C C . VAL A 1 289 ? 9.182 5.181 -3.081 1.00 95.81 289 VAL A C 1
ATOM 2037 O O . VAL A 1 289 ? 10.144 5.775 -3.558 1.00 95.81 289 VAL A O 1
ATOM 2040 N N . THR A 1 290 ? 9.068 3.854 -3.119 1.00 94.12 290 THR A N 1
ATOM 2041 C CA . THR A 1 290 ? 10.075 2.985 -3.731 1.00 94.12 290 THR A CA 1
ATOM 2042 C C . THR A 1 290 ? 10.235 3.291 -5.216 1.00 94.12 290 THR A C 1
ATOM 2044 O O . THR A 1 290 ? 11.363 3.435 -5.681 1.00 94.12 290 THR A O 1
ATOM 2047 N N . TRP A 1 291 ? 9.127 3.456 -5.948 1.00 93.62 291 TRP A N 1
ATOM 2048 C CA . TRP A 1 291 ? 9.153 3.853 -7.356 1.00 93.62 291 TRP A CA 1
ATOM 2049 C C . TRP A 1 291 ? 9.909 5.163 -7.561 1.00 93.62 291 TRP A C 1
ATOM 2051 O O . TRP A 1 291 ? 10.935 5.171 -8.239 1.00 93.62 291 TRP A O 1
ATOM 2061 N N . TYR A 1 292 ? 9.462 6.257 -6.944 1.00 92.88 292 TYR A N 1
ATOM 2062 C CA . TYR A 1 292 ? 10.068 7.566 -7.180 1.00 92.88 292 TYR A CA 1
ATOM 2063 C C . TYR A 1 292 ? 11.512 7.633 -6.684 1.00 92.88 292 TYR A C 1
ATOM 2065 O O . TYR A 1 292 ? 12.364 8.161 -7.393 1.00 92.88 292 TYR A O 1
ATOM 2073 N N . VAL A 1 293 ? 11.836 7.048 -5.525 1.00 89.62 293 VAL A N 1
ATOM 2074 C CA . VAL A 1 293 ? 13.232 6.975 -5.072 1.00 89.62 293 VAL A CA 1
ATOM 2075 C C . VAL A 1 293 ? 14.078 6.188 -6.066 1.00 89.62 293 VAL A C 1
ATOM 2077 O O . VAL A 1 293 ? 15.170 6.637 -6.392 1.00 89.62 293 VAL A O 1
ATOM 2080 N N . SER A 1 294 ? 13.584 5.066 -6.598 1.00 85.31 294 SER A N 1
ATOM 2081 C CA . SER A 1 294 ? 14.327 4.313 -7.612 1.00 85.31 294 SER A CA 1
ATOM 2082 C C . SER A 1 294 ? 14.545 5.118 -8.892 1.00 85.31 294 SER A C 1
ATOM 2084 O O . SER A 1 294 ? 15.618 5.038 -9.468 1.00 85.31 294 SER A O 1
ATOM 2086 N N . GLN A 1 295 ? 13.585 5.949 -9.307 1.00 83.00 295 GLN A N 1
ATOM 2087 C CA . GLN A 1 295 ? 13.772 6.821 -10.462 1.00 83.00 295 GLN A CA 1
ATOM 2088 C C . GLN A 1 295 ? 14.823 7.897 -10.164 1.00 83.00 295 GLN A C 1
ATOM 2090 O O . GLN A 1 295 ? 15.752 8.057 -10.934 1.00 83.00 295 GLN A O 1
ATOM 2095 N N . TYR A 1 296 ? 14.745 8.613 -9.040 1.00 77.31 296 TYR A N 1
ATOM 2096 C CA . TYR A 1 296 ? 15.615 9.775 -8.800 1.00 77.31 296 TYR A CA 1
ATOM 2097 C C . TYR A 1 296 ? 16.994 9.449 -8.207 1.00 77.31 296 TYR A C 1
ATOM 2099 O O . TYR A 1 296 ? 17.954 10.150 -8.509 1.00 77.31 296 TYR A O 1
ATOM 2107 N N . ALA A 1 297 ? 17.117 8.409 -7.378 1.00 66.94 297 ALA A N 1
ATOM 2108 C CA . ALA A 1 297 ? 18.369 8.041 -6.704 1.00 66.94 297 ALA A CA 1
ATOM 2109 C C . ALA A 1 297 ? 19.311 7.172 -7.561 1.00 66.94 297 ALA A C 1
ATOM 2111 O O . ALA A 1 297 ? 20.383 6.798 -7.086 1.00 66.94 297 ALA A O 1
ATOM 2112 N N . LEU A 1 298 ? 18.896 6.817 -8.782 1.00 58.03 298 LEU A N 1
ATOM 2113 C CA . LEU A 1 298 ? 19.713 6.125 -9.786 1.00 58.03 298 LEU A CA 1
ATOM 2114 C C . LEU A 1 298 ? 20.355 7.072 -10.814 1.00 58.03 298 LEU A C 1
ATOM 2116 O O . LEU A 1 298 ? 21.279 6.669 -11.512 1.00 58.03 298 LEU A O 1
ATOM 2120 N N . PHE A 1 299 ? 19.867 8.311 -10.943 1.00 50.50 299 PHE A N 1
ATOM 2121 C CA . PHE A 1 299 ? 20.393 9.295 -11.904 1.00 50.50 299 PHE A CA 1
ATOM 2122 C C . PHE A 1 299 ? 21.411 10.271 -11.283 1.00 50.50 299 PHE A C 1
ATOM 2124 O O . PHE A 1 299 ? 21.658 11.341 -11.842 1.00 50.50 299 PHE A O 1
ATOM 2131 N N . THR A 1 300 ? 22.000 9.910 -10.141 1.00 43.22 300 THR A N 1
ATOM 2132 C CA . THR A 1 300 ? 23.095 10.632 -9.466 1.00 43.22 300 THR A CA 1
ATOM 2133 C C . THR A 1 300 ? 24.263 9.700 -9.228 1.00 43.22 300 THR A C 1
ATOM 2135 O O . THR A 1 300 ? 25.405 10.108 -9.526 1.00 43.22 300 THR A O 1
#

pLDDT: mean 85.75, std 15.02, range [32.62, 98.62]